Protein AF-A0A173T3U1-F1 (afdb_monomer)

Sequence (305 aa):
MVDIEKIDKINISYEMRKTEIKNDLNRNDSLSEENTGVLYENNFNKDTLCSIQEAKVKVAVNNQQLQNFLSGLGFYKGAINGDFSSDASKKAISNFQKVYGLNVDGKMTDKTRKKLQEVHNMYSRVSTGKELTALASNSNLGLDYIEKQNLAKIWTFLRVGMGFTKNQAAGICGNFYNESKFSSDNAQEQKGGKYKNDHDSGYTFSADDKVGYGIEQWTVPDVKKILKNTAKEMGVNVSDINAQLATVRKEIEKTRINDWKAVISKTTYNEVSDAFLDNVEKPKQKNYAQRRAYSKKIYDALKNF

InterPro domains:
  IPR002477 Peptidoglycan binding-like [PF01471] (64-116)
  IPR036365 PGBD-like superfamily [SSF47090] (64-119)
  IPR036366 PGBD superfamily [G3DSA:1.10.101.10] (57-124)
  IPR041219 Phage tail lysozyme [PF18013] (150-302)

Structure (mmCIF, N/CA/C/O backbone):
data_AF-A0A173T3U1-F1
#
_entry.id   AF-A0A173T3U1-F1
#
loop_
_atom_site.group_PDB
_atom_site.id
_atom_site.type_symbol
_atom_site.label_atom_id
_atom_site.label_alt_id
_atom_site.label_comp_id
_atom_site.label_asym_id
_atom_site.label_entity_id
_atom_site.label_seq_id
_atom_site.pdbx_PDB_ins_code
_atom_site.Cartn_x
_atom_site.Cartn_y
_atom_site.Cartn_z
_atom_site.occupancy
_atom_site.B_iso_or_equiv
_atom_site.auth_seq_id
_atom_site.auth_comp_id
_atom_site.auth_asym_id
_atom_site.auth_atom_id
_atom_site.pdbx_PDB_model_num
ATOM 1 N N . MET A 1 1 ? 9.279 26.393 -52.817 1.00 45.53 1 MET A N 1
ATOM 2 C CA . MET A 1 1 ? 10.231 27.482 -52.502 1.00 45.53 1 MET A CA 1
ATOM 3 C C . MET A 1 1 ? 9.941 27.960 -51.093 1.00 45.53 1 MET A C 1
ATOM 5 O O . MET A 1 1 ? 8.769 28.037 -50.747 1.00 45.53 1 MET A O 1
ATOM 9 N N . VAL A 1 2 ? 10.970 28.205 -50.280 1.00 40.22 2 VAL A N 1
ATOM 10 C CA . VAL A 1 2 ? 10.807 28.879 -48.981 1.00 40.22 2 VAL A CA 1
ATOM 11 C C . VAL A 1 2 ? 10.827 30.382 -49.239 1.00 40.22 2 VAL A C 1
ATOM 13 O O . VAL A 1 2 ? 11.591 30.847 -50.080 1.00 40.22 2 VAL A O 1
ATOM 16 N N . ASP A 1 3 ? 9.941 31.107 -48.568 1.00 45.78 3 ASP A N 1
ATOM 17 C CA . ASP A 1 3 ? 9.637 32.504 -48.862 1.00 45.78 3 ASP A CA 1
ATOM 18 C C . ASP A 1 3 ? 10.707 33.443 -48.274 1.00 45.78 3 ASP A C 1
ATOM 20 O O . ASP A 1 3 ? 10.815 33.590 -47.052 1.00 45.78 3 ASP A O 1
ATOM 24 N N . ILE A 1 4 ? 11.547 34.018 -49.142 1.00 43.88 4 ILE A N 1
ATOM 25 C CA . ILE A 1 4 ? 12.808 34.680 -48.760 1.00 43.88 4 ILE A CA 1
ATOM 26 C C . ILE A 1 4 ? 12.549 35.945 -47.925 1.00 43.88 4 ILE A C 1
ATOM 28 O O . ILE A 1 4 ? 13.222 36.156 -46.917 1.00 43.88 4 ILE A O 1
ATOM 32 N N . GLU A 1 5 ? 11.495 36.712 -48.231 1.00 43.97 5 GLU A N 1
ATOM 33 C CA . GLU A 1 5 ? 11.114 37.909 -47.458 1.00 43.97 5 GLU A CA 1
ATOM 34 C C . GLU A 1 5 ? 10.814 37.618 -45.978 1.00 43.97 5 GLU A C 1
ATOM 36 O O . GLU A 1 5 ? 10.885 38.504 -45.118 1.00 43.97 5 GLU A O 1
ATOM 41 N N . LYS A 1 6 ? 10.452 36.370 -45.657 1.00 43.22 6 LYS A N 1
ATOM 42 C CA . LYS A 1 6 ? 10.150 35.950 -44.288 1.00 43.22 6 LYS A CA 1
ATOM 43 C C . LYS A 1 6 ? 11.418 35.727 -43.461 1.00 43.22 6 LYS A C 1
ATOM 45 O O . LYS A 1 6 ? 11.354 35.832 -42.239 1.00 43.22 6 LYS A O 1
ATOM 50 N N . ILE A 1 7 ? 12.550 35.453 -44.112 1.00 40.47 7 ILE A N 1
ATOM 51 C CA . ILE A 1 7 ? 13.859 35.251 -43.477 1.00 40.47 7 ILE A CA 1
ATOM 52 C C . ILE A 1 7 ? 14.484 36.608 -43.121 1.00 40.47 7 ILE A C 1
ATOM 54 O O . ILE A 1 7 ? 14.918 36.802 -41.985 1.00 40.47 7 ILE A O 1
ATOM 58 N N . ASP A 1 8 ? 14.430 37.590 -44.024 1.00 38.56 8 ASP A N 1
ATOM 59 C CA . ASP A 1 8 ? 15.020 38.916 -43.780 1.00 38.56 8 ASP A CA 1
ATOM 60 C C . ASP A 1 8 ? 14.333 39.675 -42.632 1.00 38.56 8 ASP A C 1
ATOM 62 O O . ASP A 1 8 ? 14.999 40.286 -41.792 1.00 38.56 8 ASP A O 1
ATOM 66 N N . LYS A 1 9 ? 13.003 39.557 -42.501 1.00 38.72 9 LYS A N 1
ATOM 67 C CA . LYS A 1 9 ? 12.258 40.137 -41.364 1.00 38.72 9 LYS A CA 1
ATOM 68 C C . LYS A 1 9 ? 12.643 39.516 -40.012 1.00 38.72 9 LYS A C 1
ATOM 70 O O . LYS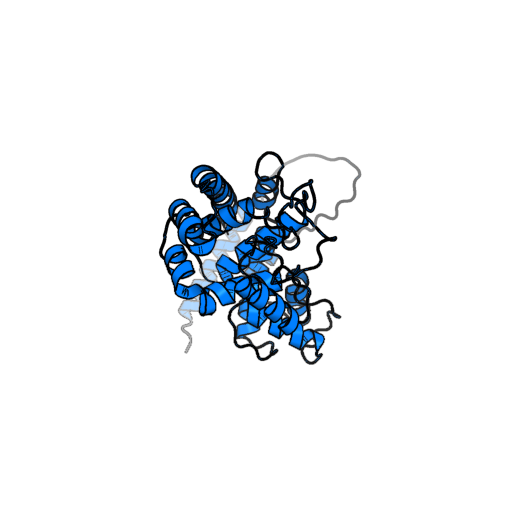 A 1 9 ? 12.573 40.200 -38.990 1.00 38.72 9 LYS A O 1
ATOM 75 N N . ILE A 1 10 ? 13.075 38.251 -39.989 1.00 41.28 10 ILE A N 1
ATOM 76 C CA . ILE A 1 10 ? 13.564 37.582 -38.772 1.00 41.28 10 ILE A CA 1
ATOM 77 C C . ILE A 1 10 ? 14.958 38.106 -38.400 1.00 41.28 10 ILE A C 1
ATOM 79 O O . ILE A 1 10 ? 15.178 38.455 -37.239 1.00 41.28 10 ILE A O 1
ATOM 83 N N . ASN A 1 11 ? 15.862 38.250 -39.376 1.00 39.66 11 ASN A N 1
ATOM 84 C CA . ASN A 1 11 ? 17.213 38.777 -39.149 1.00 39.66 11 ASN A CA 1
ATOM 85 C C . ASN A 1 11 ? 17.198 40.216 -38.597 1.00 39.66 11 ASN A C 1
ATOM 87 O O . ASN A 1 11 ? 17.906 40.512 -37.634 1.00 39.66 11 ASN A O 1
ATOM 91 N N . ILE A 1 12 ? 16.338 41.095 -39.123 1.00 38.16 12 ILE A N 1
ATOM 92 C CA . ILE A 1 12 ? 16.221 42.483 -38.634 1.00 38.16 12 ILE A CA 1
ATOM 93 C C . ILE A 1 12 ? 15.717 42.529 -37.175 1.00 38.16 12 ILE A C 1
ATOM 95 O O . ILE A 1 12 ? 16.234 43.299 -36.365 1.00 38.16 12 ILE A O 1
ATOM 99 N N . SER A 1 13 ? 14.758 41.672 -36.794 1.00 41.31 13 SER A N 1
ATOM 100 C CA . SER A 1 13 ? 14.276 41.592 -35.400 1.00 41.31 13 SER A CA 1
ATOM 101 C C . SER A 1 13 ? 15.336 41.064 -34.422 1.00 41.31 13 SER A C 1
ATOM 103 O O . SER A 1 13 ? 15.299 41.398 -33.235 1.00 41.31 13 SER A O 1
ATOM 105 N N . TYR A 1 14 ? 16.271 40.242 -34.902 1.00 37.03 14 TYR A N 1
ATOM 106 C CA . TYR A 1 14 ? 17.335 39.652 -34.093 1.00 37.03 14 TYR A CA 1
ATOM 107 C C . TYR A 1 14 ? 18.443 40.666 -33.756 1.00 37.03 14 TYR A C 1
ATOM 109 O O . TYR A 1 14 ? 18.837 40.776 -32.593 1.00 37.03 14 TYR A O 1
ATOM 117 N N . GLU A 1 15 ? 18.890 41.471 -34.726 1.00 42.19 15 GLU A N 1
ATOM 118 C CA . GLU A 1 15 ? 19.964 42.455 -34.502 1.00 42.19 15 GLU A CA 1
ATOM 119 C C . GLU A 1 15 ? 19.526 43.666 -33.654 1.00 42.19 15 GLU A C 1
ATOM 121 O O . GLU A 1 15 ? 20.309 44.152 -32.832 1.00 42.19 15 GLU A O 1
ATOM 126 N N . MET A 1 16 ? 18.261 44.106 -33.739 1.00 35.69 16 MET A N 1
ATOM 127 C CA . MET A 1 16 ? 17.753 45.132 -32.809 1.00 35.69 16 MET A CA 1
ATOM 128 C C . MET A 1 16 ? 17.812 44.644 -31.350 1.00 35.69 16 MET A C 1
ATOM 130 O O . MET A 1 16 ? 18.299 45.358 -30.474 1.00 35.69 16 MET A O 1
ATOM 134 N N . ARG A 1 17 ? 17.430 43.383 -31.102 1.00 41.94 17 ARG A N 1
ATOM 135 C CA . ARG A 1 17 ? 17.377 42.794 -29.752 1.00 41.94 17 ARG A CA 1
ATOM 136 C C . ARG A 1 17 ? 18.760 42.614 -29.110 1.00 41.94 17 ARG A C 1
ATOM 138 O O . ARG A 1 17 ? 18.894 42.723 -27.896 1.00 41.94 17 ARG A O 1
ATOM 145 N N . LYS A 1 18 ? 19.811 42.390 -29.911 1.00 41.53 18 LYS A N 1
ATOM 146 C CA . LYS A 1 18 ? 21.214 42.398 -29.441 1.00 41.53 18 LYS A CA 1
ATOM 147 C C . LYS A 1 18 ? 21.681 43.776 -28.967 1.00 41.53 18 LYS A C 1
ATOM 149 O O . LYS A 1 18 ? 22.553 43.860 -28.104 1.00 41.53 18 LYS A O 1
ATOM 154 N N . THR A 1 19 ? 21.142 44.842 -29.554 1.00 37.97 19 THR A N 1
ATOM 155 C CA . THR A 1 19 ? 21.578 46.217 -29.273 1.00 37.97 19 THR A CA 1
ATOM 156 C C . THR A 1 19 ? 21.008 46.714 -27.943 1.00 37.97 19 THR A C 1
ATOM 158 O O . THR A 1 19 ? 21.719 47.368 -27.187 1.00 37.97 19 THR A O 1
ATOM 161 N N . GLU A 1 20 ? 19.778 46.317 -27.601 1.00 40.66 20 GLU A N 1
ATOM 162 C CA . GLU A 1 20 ? 19.170 46.576 -26.287 1.00 40.66 20 GLU A CA 1
ATOM 163 C C . GLU A 1 20 ? 19.959 45.893 -25.152 1.00 40.66 20 GLU A C 1
ATOM 165 O O . GLU A 1 20 ? 20.357 46.554 -24.194 1.00 40.66 20 GLU A O 1
ATOM 170 N N . ILE A 1 21 ? 20.302 44.606 -25.306 1.00 40.16 21 ILE A N 1
ATOM 171 C CA . ILE A 1 21 ? 21.026 43.813 -24.288 1.00 40.16 21 ILE A CA 1
ATOM 172 C C . ILE A 1 21 ? 22.410 44.400 -23.947 1.00 40.16 21 ILE A C 1
ATOM 174 O O . ILE A 1 21 ? 22.865 44.296 -22.808 1.00 40.16 21 ILE A O 1
ATOM 178 N N . LYS A 1 22 ? 23.089 45.047 -24.905 1.00 40.31 22 LYS A N 1
ATOM 179 C CA . LYS A 1 22 ? 24.398 45.683 -24.663 1.00 40.31 22 LYS A CA 1
ATOM 180 C C . LYS A 1 22 ? 24.333 46.900 -23.737 1.00 40.31 22 LYS A C 1
ATOM 182 O O . LYS A 1 22 ? 25.338 47.206 -23.102 1.00 40.31 22 LYS A O 1
ATOM 187 N N . ASN A 1 23 ? 23.191 47.582 -23.654 1.00 37.03 23 ASN A N 1
ATOM 188 C CA . ASN A 1 23 ? 23.059 48.804 -22.859 1.00 37.03 23 ASN A CA 1
ATOM 189 C C . ASN A 1 23 ? 22.803 48.515 -21.369 1.00 37.03 23 ASN A C 1
ATOM 191 O O . ASN A 1 23 ? 23.243 49.290 -20.521 1.00 37.03 23 ASN A O 1
ATOM 195 N N . ASP A 1 24 ? 22.169 47.385 -21.041 1.00 39.44 24 ASP A N 1
ATOM 196 C CA . ASP A 1 24 ? 21.868 46.999 -19.653 1.00 39.44 24 ASP A CA 1
ATOM 197 C C . ASP A 1 24 ? 23.095 46.487 -18.875 1.00 39.44 24 ASP A C 1
ATOM 199 O O . ASP A 1 24 ? 23.125 46.556 -17.648 1.00 39.44 24 ASP A O 1
ATOM 203 N N . LEU A 1 25 ? 24.137 46.007 -19.566 1.00 38.00 25 LEU A N 1
ATOM 204 C CA . LEU A 1 25 ? 25.344 45.443 -18.940 1.00 38.00 25 LEU A CA 1
ATOM 205 C C . LEU A 1 25 ? 26.321 46.494 -18.376 1.00 38.00 25 LEU A C 1
ATOM 207 O O . LEU A 1 25 ? 27.219 46.136 -17.620 1.00 38.00 25 LEU A O 1
ATOM 211 N N . ASN A 1 26 ? 26.143 47.781 -18.694 1.00 35.53 26 ASN A N 1
ATOM 212 C CA . ASN A 1 26 ? 27.033 48.873 -18.268 1.00 35.53 26 ASN A CA 1
ATOM 213 C C . ASN A 1 26 ? 26.611 49.559 -16.948 1.00 35.53 26 ASN A C 1
ATOM 215 O O . ASN A 1 26 ? 27.043 50.676 -16.663 1.00 35.53 26 ASN A O 1
ATOM 219 N N . ARG A 1 27 ? 25.762 48.920 -16.131 1.00 36.19 27 ARG A N 1
ATOM 220 C CA . ARG A 1 27 ? 25.378 49.410 -14.796 1.00 36.19 27 ARG A CA 1
ATOM 221 C C . ARG A 1 27 ? 25.587 48.345 -13.721 1.00 36.19 27 ARG A C 1
ATOM 223 O O . ARG A 1 27 ? 24.671 47.579 -13.442 1.00 36.19 27 ARG A O 1
ATOM 230 N N . ASN A 1 28 ? 26.755 48.354 -13.081 1.00 33.19 28 ASN A N 1
ATOM 231 C CA . ASN A 1 28 ? 26.877 48.169 -11.631 1.00 33.19 28 ASN A CA 1
ATOM 232 C C . ASN A 1 28 ? 28.291 48.511 -11.156 1.00 33.19 28 ASN A C 1
ATOM 234 O O . ASN A 1 28 ? 29.274 48.130 -11.786 1.00 33.19 28 ASN A O 1
ATOM 238 N N . ASP A 1 29 ? 28.360 49.226 -10.037 1.00 35.62 29 ASP A N 1
ATOM 239 C CA . ASP A 1 29 ? 29.572 49.838 -9.501 1.00 35.62 29 ASP A CA 1
ATOM 240 C C . ASP A 1 29 ? 29.941 49.223 -8.136 1.00 35.62 29 ASP A C 1
ATOM 242 O O . ASP A 1 29 ? 29.071 49.029 -7.286 1.00 35.62 29 ASP A O 1
ATOM 246 N N . SER A 1 30 ? 31.246 49.057 -7.899 1.00 28.95 30 SER A N 1
ATOM 247 C CA . SER A 1 30 ? 31.932 49.213 -6.594 1.00 28.95 30 SER A CA 1
ATOM 248 C C . SER A 1 30 ? 31.837 48.164 -5.439 1.00 28.95 30 SER A C 1
ATOM 250 O O . SER A 1 30 ? 30.785 47.961 -4.843 1.00 28.95 30 SER A O 1
ATOM 252 N N . LEU A 1 31 ? 33.039 47.694 -5.021 1.00 28.34 31 LEU A N 1
ATOM 253 C CA . LEU A 1 31 ? 33.528 47.362 -3.645 1.00 28.34 31 LEU A CA 1
ATOM 254 C C . LEU A 1 31 ? 33.029 46.069 -2.928 1.00 28.34 31 LEU A C 1
ATOM 256 O O . LEU A 1 31 ? 31.853 45.743 -2.992 1.00 28.34 31 LEU A O 1
ATOM 260 N N . SER A 1 32 ? 33.834 45.311 -2.153 1.00 27.77 32 SER A N 1
ATOM 261 C CA . SER A 1 32 ? 35.305 45.260 -1.912 1.00 27.77 32 SER A CA 1
ATOM 262 C C . SER A 1 32 ? 35.726 43.928 -1.226 1.00 27.77 32 SER A C 1
ATOM 264 O O . SER A 1 32 ? 34.900 43.296 -0.572 1.00 27.77 32 SER A O 1
ATOM 266 N N . GLU A 1 33 ? 37.001 43.527 -1.345 1.00 30.98 33 GLU A N 1
ATOM 267 C CA . GLU A 1 33 ? 37.642 42.320 -0.747 1.00 30.98 33 GLU A CA 1
ATOM 268 C C . GLU A 1 33 ? 37.818 42.453 0.795 1.00 30.98 33 GLU A C 1
ATOM 270 O O . GLU A 1 33 ? 37.673 43.554 1.322 1.00 30.98 33 GLU A O 1
ATOM 275 N N . GLU A 1 34 ? 38.084 41.441 1.637 1.00 28.52 34 GLU A N 1
ATOM 276 C CA . GLU A 1 34 ? 38.689 40.093 1.507 1.00 28.52 34 GLU A CA 1
ATOM 277 C C . GLU A 1 34 ? 37.880 39.024 2.338 1.00 28.52 34 GLU A C 1
ATOM 279 O O . GLU A 1 34 ? 36.749 39.311 2.719 1.00 28.52 34 GLU A O 1
ATOM 284 N N . ASN A 1 35 ? 38.303 37.794 2.723 1.00 27.03 35 ASN A N 1
ATOM 285 C CA . ASN A 1 35 ? 39.508 36.962 2.484 1.00 27.03 35 ASN A CA 1
ATOM 286 C C . ASN A 1 35 ? 39.211 35.430 2.612 1.00 27.03 35 ASN A C 1
ATOM 288 O O . ASN A 1 35 ? 38.163 35.017 3.098 1.00 27.03 35 ASN A O 1
ATOM 292 N N . THR A 1 36 ? 40.181 34.599 2.208 1.00 28.19 36 THR A N 1
ATOM 293 C CA . THR A 1 36 ? 40.390 33.140 2.407 1.00 28.19 36 THR A CA 1
ATOM 294 C C . THR A 1 36 ? 39.215 32.192 2.735 1.00 28.19 36 THR A C 1
ATOM 296 O O . THR A 1 36 ? 38.948 31.870 3.893 1.00 28.19 36 THR A O 1
ATOM 299 N N . GLY A 1 37 ? 38.689 31.533 1.696 1.00 24.70 37 GLY A N 1
ATOM 300 C CA . GLY A 1 37 ? 37.985 30.245 1.796 1.00 24.70 37 GLY A CA 1
ATOM 301 C C . GLY A 1 37 ? 37.594 29.718 0.412 1.00 24.70 37 GLY A C 1
ATOM 302 O O . GLY A 1 37 ? 36.692 30.265 -0.209 1.00 24.70 37 GLY A O 1
ATOM 303 N N . VAL A 1 38 ? 38.284 28.692 -0.106 1.00 28.05 38 VAL A N 1
ATOM 304 C CA . VAL A 1 38 ? 38.130 28.251 -1.510 1.00 28.05 38 VAL A CA 1
ATOM 305 C C . VAL A 1 38 ? 36.725 27.701 -1.785 1.00 28.05 38 VAL A C 1
ATOM 307 O O . VAL A 1 38 ? 36.405 26.571 -1.417 1.00 28.05 38 VAL A O 1
ATOM 310 N N . LEU A 1 39 ? 35.923 28.477 -2.516 1.00 23.73 39 LEU A N 1
ATOM 311 C CA . LEU A 1 39 ? 34.689 28.042 -3.163 1.00 23.73 39 LEU A CA 1
ATOM 312 C C . LEU A 1 39 ? 34.860 28.150 -4.681 1.00 23.73 39 LEU A C 1
ATOM 314 O O . LEU A 1 39 ? 35.029 29.239 -5.224 1.00 23.73 39 LEU A O 1
ATOM 318 N N . TYR A 1 40 ? 34.789 27.015 -5.376 1.00 23.50 40 TYR A N 1
ATOM 319 C CA . TYR A 1 40 ? 34.659 26.994 -6.833 1.00 23.50 40 TYR A CA 1
ATOM 320 C C . TYR A 1 40 ? 33.211 27.330 -7.215 1.00 23.50 40 TYR A C 1
ATOM 322 O O . TYR A 1 40 ? 32.398 26.437 -7.467 1.00 23.50 40 TYR A O 1
ATOM 330 N N . GLU A 1 41 ? 32.874 28.620 -7.244 1.00 26.69 41 GLU A N 1
ATOM 331 C CA . GLU A 1 41 ? 31.610 29.072 -7.825 1.00 26.69 41 GLU A CA 1
ATOM 332 C C . GLU A 1 41 ? 31.640 28.885 -9.347 1.00 26.69 41 GLU A C 1
ATOM 334 O O . GLU A 1 41 ? 32.343 29.572 -10.090 1.00 26.69 41 GLU A O 1
ATOM 339 N N . ASN A 1 42 ? 30.870 27.906 -9.823 1.00 30.84 42 ASN A N 1
ATOM 340 C CA . ASN A 1 42 ? 30.731 27.634 -11.247 1.00 30.84 42 ASN A CA 1
ATOM 341 C C . ASN A 1 42 ? 29.882 28.725 -11.915 1.00 30.84 42 ASN A C 1
ATOM 343 O O . ASN A 1 42 ? 28.653 28.627 -11.948 1.00 30.84 42 ASN A O 1
ATOM 347 N N . ASN A 1 43 ? 30.547 29.722 -12.502 1.00 32.12 43 ASN A N 1
ATOM 348 C CA . ASN A 1 43 ? 29.946 30.728 -13.381 1.00 32.12 43 ASN A CA 1
ATOM 349 C C . ASN A 1 43 ? 29.408 30.097 -14.684 1.00 32.12 43 ASN A C 1
ATOM 351 O O . ASN A 1 43 ? 29.995 30.225 -15.759 1.00 32.12 43 ASN A O 1
ATOM 355 N N . PHE A 1 44 ? 28.265 29.411 -14.602 1.00 32.41 44 PHE A N 1
ATOM 356 C CA . PHE A 1 44 ? 27.529 28.949 -15.775 1.00 32.41 44 PHE A CA 1
ATOM 357 C C . PHE A 1 44 ? 26.788 30.117 -16.430 1.00 32.41 44 PHE A C 1
ATOM 359 O O . PHE A 1 44 ? 25.780 30.605 -15.920 1.00 32.41 44 PHE A O 1
ATOM 366 N N . ASN A 1 45 ? 27.293 30.542 -17.590 1.00 36.50 45 ASN A N 1
ATOM 367 C CA . ASN A 1 45 ? 26.697 31.599 -18.399 1.00 36.50 45 ASN A CA 1
ATOM 368 C C . ASN A 1 45 ? 25.215 31.289 -18.724 1.00 36.50 45 ASN A C 1
ATOM 370 O O . ASN A 1 45 ? 24.851 30.184 -19.140 1.00 36.50 45 ASN A O 1
ATOM 374 N N . LYS A 1 46 ? 24.358 32.301 -18.562 1.00 39.72 46 LYS A N 1
ATOM 375 C CA . LYS A 1 46 ? 22.912 32.264 -18.814 1.00 39.72 46 LYS A CA 1
ATOM 376 C C . LYS A 1 46 ? 22.564 31.877 -20.260 1.00 39.72 46 LYS A C 1
ATOM 378 O O . LYS A 1 46 ? 21.546 31.223 -20.481 1.00 39.72 46 LYS A O 1
ATOM 383 N N . ASP A 1 47 ? 23.432 32.183 -21.222 1.00 40.81 47 ASP A N 1
ATOM 384 C CA . ASP A 1 47 ? 23.256 31.780 -22.626 1.00 40.81 47 ASP A CA 1
ATOM 385 C C . ASP A 1 47 ? 23.467 30.267 -22.833 1.00 40.81 47 ASP A C 1
ATOM 387 O O . ASP A 1 47 ? 22.768 29.621 -23.623 1.00 40.81 47 ASP A O 1
ATOM 391 N N . THR A 1 48 ? 24.365 29.655 -22.053 1.00 37.44 48 THR A N 1
ATOM 392 C CA . THR A 1 48 ? 24.541 28.195 -22.016 1.00 37.44 48 THR A CA 1
ATOM 393 C C . THR A 1 48 ? 23.296 27.518 -21.438 1.00 37.44 48 THR A C 1
ATOM 395 O O . THR A 1 48 ? 22.833 26.511 -21.967 1.00 37.44 48 THR A O 1
ATOM 398 N N . LEU A 1 49 ? 22.680 28.106 -20.406 1.00 39.78 49 LEU A N 1
ATOM 399 C CA . LEU A 1 49 ? 21.406 27.619 -19.859 1.00 39.78 49 LEU A CA 1
ATOM 400 C C . LEU A 1 49 ? 20.248 27.727 -20.867 1.00 39.78 49 LEU A C 1
ATOM 402 O O . LEU A 1 49 ? 19.398 26.840 -20.904 1.00 39.78 49 LEU A O 1
ATOM 406 N N . CYS A 1 50 ? 20.225 28.764 -21.709 1.00 35.84 50 CYS A N 1
ATOM 407 C CA . CYS A 1 50 ? 19.194 28.933 -22.737 1.00 35.84 50 CYS A CA 1
ATOM 408 C C . CYS A 1 50 ? 19.268 27.831 -23.812 1.00 35.84 50 CYS A C 1
ATOM 410 O O . CYS A 1 50 ? 18.272 27.165 -24.097 1.00 35.84 50 CYS A O 1
ATOM 412 N N . SER A 1 51 ? 20.469 27.547 -24.324 1.00 36.69 51 SER A N 1
ATOM 413 C CA . SER A 1 51 ? 20.683 26.458 -25.292 1.00 36.69 51 SER A CA 1
ATOM 414 C C . SER A 1 51 ? 20.430 25.061 -24.700 1.00 36.69 51 SER A C 1
ATOM 416 O O . SER A 1 51 ? 19.903 24.195 -25.397 1.00 36.69 51 SER A O 1
ATOM 418 N N . ILE A 1 52 ? 20.688 24.844 -23.404 1.00 43.31 52 ILE A N 1
ATOM 419 C CA . ILE A 1 52 ? 20.303 23.611 -22.685 1.00 43.31 52 ILE A CA 1
ATOM 420 C C . ILE A 1 52 ? 18.772 23.470 -22.557 1.00 43.31 52 ILE A C 1
ATOM 422 O O . ILE A 1 52 ? 18.246 22.355 -22.583 1.00 43.31 52 ILE A O 1
ATOM 426 N N . GLN A 1 53 ? 18.035 24.580 -22.449 1.00 41.50 53 GLN A N 1
ATOM 427 C CA . GLN A 1 53 ? 16.576 24.572 -22.303 1.00 41.50 53 GLN A CA 1
ATOM 428 C C . GLN A 1 53 ? 15.855 24.127 -23.589 1.00 41.50 53 GLN A C 1
ATOM 430 O O . GLN A 1 53 ? 14.824 23.449 -23.510 1.00 41.50 53 GLN A O 1
ATOM 435 N N . GLU A 1 54 ? 16.404 24.479 -24.756 1.00 39.25 54 GLU A N 1
ATOM 436 C CA . GLU A 1 54 ? 15.921 24.040 -26.074 1.00 39.25 54 GLU A CA 1
ATOM 437 C C . GLU A 1 54 ? 16.489 22.665 -26.460 1.00 39.25 54 GLU A C 1
ATOM 439 O O . GLU A 1 54 ? 15.761 21.821 -26.987 1.00 39.25 54 GLU A O 1
ATOM 444 N N . ALA A 1 55 ? 17.728 22.358 -26.060 1.00 40.94 55 ALA A N 1
ATOM 445 C CA . ALA A 1 55 ? 18.308 21.017 -26.111 1.00 40.94 55 ALA A CA 1
ATOM 446 C C . ALA A 1 55 ? 17.781 20.093 -24.991 1.00 40.94 55 ALA A C 1
ATOM 448 O O . ALA A 1 55 ? 18.542 19.352 -24.362 1.00 40.94 55 ALA A O 1
ATOM 449 N N . LYS A 1 56 ? 16.452 20.047 -24.798 1.00 41.91 56 LYS A N 1
ATOM 450 C CA . LYS A 1 56 ? 15.762 18.989 -24.037 1.00 41.91 56 LYS A CA 1
ATOM 451 C C . LYS A 1 56 ? 15.821 17.652 -24.778 1.00 41.91 56 LYS A C 1
ATOM 453 O O . LYS A 1 56 ? 14.804 17.048 -25.133 1.00 41.91 56 LYS A O 1
ATOM 458 N N . VAL A 1 57 ? 17.034 17.122 -24.902 1.00 38.12 57 VAL A N 1
ATOM 459 C CA . VAL A 1 57 ? 17.252 15.683 -24.924 1.00 38.12 57 VAL A CA 1
ATOM 460 C C . VAL A 1 57 ? 16.560 15.142 -23.677 1.00 38.12 57 VAL A C 1
ATOM 462 O O . VAL A 1 57 ? 17.007 15.356 -22.550 1.00 38.12 57 VAL A O 1
ATOM 465 N N . LYS A 1 58 ? 15.442 14.433 -23.867 1.00 46.12 58 LYS A N 1
ATOM 466 C CA . LYS A 1 58 ? 14.985 13.463 -22.872 1.00 46.12 58 LYS A CA 1
ATOM 467 C C . LYS A 1 58 ? 16.152 12.502 -22.678 1.00 46.12 58 LYS A C 1
ATOM 469 O O . LYS A 1 58 ? 16.323 11.604 -23.499 1.00 46.12 58 LYS A O 1
ATOM 474 N N . VAL A 1 59 ? 16.946 12.689 -21.624 1.00 51.47 59 VAL A N 1
ATOM 475 C CA . VAL A 1 59 ? 17.916 11.681 -21.193 1.00 51.47 59 VAL A CA 1
ATOM 476 C C . VAL A 1 59 ? 17.086 10.451 -20.854 1.00 51.47 59 VAL A C 1
ATOM 478 O O . VAL A 1 59 ? 16.380 10.415 -19.845 1.00 51.47 59 VAL A O 1
ATOM 481 N N . ALA A 1 60 ? 17.047 9.505 -21.790 1.00 71.19 60 ALA A N 1
ATOM 482 C CA . ALA A 1 60 ? 16.166 8.360 -21.702 1.00 71.19 60 ALA A CA 1
ATOM 483 C C . ALA A 1 60 ? 16.601 7.528 -20.498 1.00 71.19 60 ALA A C 1
ATOM 485 O O . ALA A 1 60 ? 17.747 7.086 -20.446 1.00 71.19 60 ALA A O 1
ATOM 486 N N . VAL A 1 61 ? 15.691 7.334 -19.537 1.00 86.44 61 VAL A N 1
ATOM 487 C CA . VAL A 1 61 ? 16.003 6.623 -18.294 1.00 86.44 61 VAL A CA 1
ATOM 488 C C . VAL A 1 61 ? 16.533 5.230 -18.637 1.00 86.44 61 VAL A C 1
ATOM 490 O O . VAL A 1 61 ? 15.804 4.388 -19.185 1.00 86.44 61 VAL A O 1
ATOM 493 N N . ASN A 1 62 ? 17.818 5.020 -18.355 1.00 94.25 62 ASN A N 1
ATOM 494 C CA . ASN A 1 62 ? 18.536 3.808 -18.719 1.00 94.25 62 ASN A CA 1
ATOM 495 C C . ASN A 1 62 ? 18.191 2.655 -17.760 1.00 94.25 62 ASN A C 1
ATOM 497 O O . ASN A 1 62 ? 17.503 2.829 -16.748 1.00 94.25 62 ASN A O 1
ATOM 501 N N . ASN A 1 63 ? 18.631 1.444 -18.092 1.00 96.75 63 ASN A N 1
ATOM 502 C CA . ASN A 1 63 ? 18.241 0.261 -17.328 1.00 96.75 63 ASN A CA 1
ATOM 503 C C . ASN A 1 63 ? 18.811 0.274 -15.899 1.00 96.75 63 ASN A C 1
ATOM 505 O O . ASN A 1 63 ? 18.123 -0.151 -14.973 1.00 96.75 63 ASN A O 1
ATOM 509 N N . GLN A 1 64 ? 20.016 0.816 -15.703 1.00 97.75 64 GLN A N 1
ATOM 510 C CA . GLN A 1 64 ? 20.649 0.989 -14.393 1.00 97.75 64 GLN A CA 1
ATOM 511 C C . GLN A 1 64 ? 19.828 1.942 -13.506 1.00 97.75 64 GLN A C 1
ATOM 513 O O . GLN A 1 64 ? 19.539 1.632 -12.352 1.00 97.75 64 GLN A O 1
ATOM 518 N N . GLN A 1 65 ? 19.366 3.071 -14.051 1.00 97.81 65 GLN A N 1
ATOM 519 C CA . GLN A 1 65 ? 18.475 4.004 -13.353 1.00 97.81 65 GLN A CA 1
ATOM 520 C C . GLN A 1 65 ? 17.140 3.342 -12.983 1.00 97.81 65 GLN A C 1
ATOM 522 O O . GLN A 1 65 ? 16.666 3.500 -11.863 1.00 97.81 65 GLN A O 1
ATOM 527 N N . LEU A 1 66 ? 16.559 2.532 -13.871 1.00 98.31 66 LEU A N 1
ATOM 528 C CA . LEU A 1 66 ? 15.331 1.785 -13.578 1.00 98.31 66 LEU A CA 1
ATOM 529 C C . LEU A 1 66 ? 15.539 0.701 -12.499 1.00 98.31 66 LEU A C 1
ATOM 531 O O . LEU A 1 66 ? 14.670 0.527 -11.645 1.00 98.31 66 LEU A O 1
ATOM 535 N N . GLN A 1 67 ? 16.686 0.013 -12.467 1.00 98.62 67 GLN A N 1
ATOM 536 C CA . GLN A 1 67 ? 17.044 -0.874 -11.348 1.00 98.62 67 GLN A CA 1
ATOM 537 C C . GLN A 1 67 ? 17.224 -0.094 -10.036 1.00 98.62 67 GLN A C 1
ATOM 539 O O . GLN A 1 67 ? 16.734 -0.540 -8.999 1.00 98.62 67 GLN A O 1
ATOM 544 N N . ASN A 1 68 ? 17.842 1.094 -10.069 1.00 98.62 68 ASN A N 1
ATOM 545 C CA . ASN A 1 68 ? 17.921 1.989 -8.909 1.00 98.62 68 ASN A CA 1
ATOM 546 C C . ASN A 1 68 ? 16.529 2.418 -8.422 1.00 98.62 68 ASN A C 1
ATOM 548 O O . ASN A 1 68 ? 16.290 2.466 -7.217 1.00 98.62 68 ASN A O 1
ATOM 552 N N . PHE A 1 69 ? 15.581 2.670 -9.329 1.00 98.69 69 PHE A N 1
ATOM 553 C CA . PHE A 1 69 ? 14.202 3.004 -8.962 1.00 98.69 69 PHE A CA 1
ATOM 554 C C . PHE A 1 69 ? 13.490 1.817 -8.297 1.00 98.69 69 PHE A C 1
ATOM 556 O O . PHE A 1 69 ? 12.836 2.004 -7.271 1.00 98.69 69 PHE A O 1
ATOM 563 N N . LEU A 1 70 ? 13.659 0.594 -8.818 1.00 98.88 70 LEU A N 1
ATOM 564 C CA . LEU A 1 70 ? 13.167 -0.627 -8.162 1.00 98.88 70 LEU A CA 1
ATOM 565 C C . LEU A 1 70 ? 13.810 -0.829 -6.780 1.00 98.88 70 LEU A C 1
ATOM 567 O O . LEU A 1 70 ? 13.112 -1.203 -5.840 1.00 98.88 70 LEU A O 1
ATOM 571 N N . SER A 1 71 ? 15.111 -0.558 -6.644 1.00 98.50 71 SER A N 1
ATOM 572 C CA . SER A 1 71 ? 15.854 -0.657 -5.381 1.00 98.50 71 SER A CA 1
ATOM 573 C C . SER A 1 71 ? 15.350 0.344 -4.336 1.00 98.50 71 SER A C 1
ATOM 575 O O . SER A 1 71 ? 14.925 -0.058 -3.255 1.00 98.50 71 SER A O 1
ATOM 577 N N . GLY A 1 72 ? 15.253 1.633 -4.684 1.00 97.75 72 GLY A N 1
ATOM 578 C CA . GLY A 1 72 ? 14.764 2.684 -3.780 1.00 97.75 72 GLY A CA 1
ATOM 579 C C . GLY A 1 72 ? 13.302 2.515 -3.339 1.00 97.75 72 GLY A C 1
ATOM 580 O O . GLY A 1 72 ? 12.922 2.980 -2.265 1.00 97.75 72 GLY A O 1
ATOM 581 N N . LEU A 1 73 ? 12.485 1.812 -4.131 1.00 98.62 73 LEU A N 1
ATOM 582 C CA . LEU A 1 73 ? 11.116 1.416 -3.773 1.00 98.62 73 LEU A CA 1
ATOM 583 C C . LEU A 1 73 ? 11.051 0.105 -2.955 1.00 98.62 73 LEU A C 1
ATOM 585 O O . LEU A 1 73 ? 9.995 -0.238 -2.421 1.00 98.62 73 LEU A O 1
ATOM 589 N N . GLY A 1 74 ? 12.166 -0.618 -2.814 1.00 98.31 74 GLY A N 1
ATOM 590 C CA . GLY A 1 74 ? 12.281 -1.864 -2.048 1.00 98.31 74 GLY A CA 1
ATOM 591 C C . GLY A 1 74 ? 11.976 -3.151 -2.824 1.00 98.31 74 GLY A C 1
ATOM 592 O O . GLY A 1 74 ? 11.821 -4.198 -2.205 1.00 98.31 74 GLY A O 1
ATOM 593 N N . PHE A 1 75 ? 11.887 -3.108 -4.157 1.00 98.75 75 PHE A N 1
ATOM 594 C CA . PHE A 1 75 ? 11.616 -4.288 -4.994 1.00 98.75 75 PHE A CA 1
ATOM 595 C C . PHE A 1 75 ? 12.867 -5.073 -5.395 1.00 98.75 75 PHE A C 1
ATOM 597 O O . PHE A 1 75 ? 12.758 -6.260 -5.697 1.00 98.75 75 PHE A O 1
ATOM 604 N N . TYR A 1 76 ? 14.037 -4.429 -5.437 1.00 98.56 76 TYR A N 1
ATOM 605 C CA . TYR A 1 76 ? 15.281 -5.018 -5.938 1.00 98.56 76 TYR A CA 1
ATOM 606 C C . TYR A 1 76 ? 16.426 -4.858 -4.935 1.00 98.56 76 TYR A C 1
ATOM 608 O O . TYR A 1 76 ? 16.550 -3.821 -4.295 1.00 98.56 76 TYR A O 1
ATOM 616 N N . LYS A 1 77 ? 17.259 -5.896 -4.806 1.00 96.69 77 LYS A N 1
ATOM 617 C CA . LYS A 1 77 ? 18.441 -5.934 -3.920 1.00 96.69 77 LYS A CA 1
ATOM 618 C C . LYS A 1 77 ? 19.694 -6.480 -4.630 1.00 96.69 77 LYS A C 1
ATOM 620 O O . LYS A 1 77 ? 20.670 -6.820 -3.974 1.00 96.69 77 LYS A O 1
ATOM 625 N N . GLY A 1 78 ? 19.633 -6.640 -5.956 1.00 95.88 78 GLY A N 1
ATOM 626 C CA . GLY A 1 78 ? 20.726 -7.169 -6.777 1.00 95.88 78 GLY A CA 1
ATOM 627 C C . GLY A 1 78 ? 21.633 -6.076 -7.352 1.00 95.88 78 GLY A C 1
ATOM 628 O O . GLY A 1 78 ? 21.482 -4.894 -7.045 1.00 95.88 78 GLY A O 1
ATOM 629 N N . ALA A 1 79 ? 22.570 -6.481 -8.210 1.00 96.56 79 ALA A N 1
ATOM 630 C CA . ALA A 1 79 ? 23.528 -5.577 -8.840 1.00 96.56 79 ALA A CA 1
ATOM 631 C C . ALA A 1 79 ? 22.866 -4.604 -9.833 1.00 96.56 79 ALA A C 1
ATOM 633 O O . ALA A 1 79 ? 22.066 -4.996 -10.679 1.00 96.56 79 ALA A O 1
ATOM 634 N N . ILE A 1 80 ? 23.262 -3.332 -9.776 1.00 98.06 80 ILE A N 1
ATOM 635 C CA . ILE A 1 80 ? 22.779 -2.276 -10.675 1.00 98.06 80 ILE A CA 1
ATOM 636 C C . ILE A 1 80 ? 23.632 -2.263 -11.955 1.00 98.06 80 ILE A C 1
ATOM 638 O O . ILE A 1 80 ? 24.525 -1.438 -12.127 1.00 98.06 80 ILE A O 1
ATOM 642 N N . ASN A 1 81 ? 23.394 -3.230 -12.839 1.00 97.12 81 ASN A N 1
ATOM 643 C CA . ASN A 1 81 ? 24.178 -3.476 -14.058 1.00 97.12 81 ASN A CA 1
ATOM 644 C C . ASN A 1 81 ? 23.426 -3.167 -15.370 1.00 97.12 81 ASN A C 1
ATOM 646 O O . ASN A 1 81 ? 24.039 -3.124 -16.433 1.00 97.12 81 ASN A O 1
ATOM 650 N N . GLY A 1 82 ? 22.119 -2.911 -15.308 1.00 97.00 82 GLY A N 1
ATOM 651 C CA . GLY A 1 82 ? 21.231 -2.683 -16.449 1.00 97.00 82 GLY A CA 1
ATOM 652 C C . GLY A 1 82 ? 20.625 -3.953 -17.058 1.00 97.00 82 GLY A C 1
ATOM 653 O O . GLY A 1 82 ? 19.906 -3.859 -18.057 1.00 97.00 82 GLY A O 1
ATOM 654 N N . ASP A 1 83 ? 20.883 -5.123 -16.470 1.00 96.94 83 ASP A N 1
ATOM 655 C CA . ASP A 1 83 ? 20.357 -6.403 -16.938 1.00 96.94 83 ASP A CA 1
ATOM 656 C C . ASP A 1 83 ? 18.988 -6.734 -16.319 1.00 96.94 83 ASP A C 1
ATOM 658 O O . ASP A 1 83 ? 18.836 -6.905 -15.105 1.00 96.94 83 ASP A O 1
ATOM 662 N N . PHE A 1 84 ? 17.985 -6.905 -17.181 1.00 97.81 84 PHE A N 1
ATOM 663 C CA . PHE A 1 84 ? 16.655 -7.382 -16.800 1.00 97.81 84 PHE A CA 1
ATOM 664 C C . PHE A 1 84 ? 16.423 -8.877 -17.070 1.00 97.81 84 PHE A C 1
ATOM 666 O O . PHE A 1 84 ? 15.326 -9.369 -16.811 1.00 97.81 84 PHE A O 1
ATOM 673 N N . SER A 1 85 ? 17.422 -9.606 -17.575 1.00 96.62 85 SER A N 1
ATOM 674 C CA . SER A 1 85 ? 17.318 -11.041 -17.852 1.00 96.62 85 SER A CA 1
ATOM 675 C C . SER A 1 85 ? 17.539 -11.918 -16.615 1.00 96.62 85 SER A C 1
ATOM 677 O O . SER A 1 85 ? 16.967 -13.008 -16.561 1.00 96.62 85 SER A O 1
ATOM 679 N N . SER A 1 86 ? 18.281 -11.458 -15.601 1.00 97.25 86 SER A N 1
ATOM 680 C CA . SER A 1 86 ? 18.431 -12.192 -14.336 1.00 97.25 86 SER A CA 1
ATOM 681 C C . SER A 1 86 ? 17.099 -12.435 -13.611 1.00 97.25 86 SER A C 1
ATOM 683 O O . SER A 1 86 ? 16.183 -11.605 -13.632 1.00 97.25 86 SER A O 1
ATOM 685 N N . ASP A 1 87 ? 16.997 -13.561 -12.902 1.00 97.69 87 ASP A N 1
ATOM 686 C CA . ASP A 1 87 ? 15.780 -13.919 -12.161 1.00 97.69 87 ASP A CA 1
ATOM 687 C C . ASP A 1 87 ? 15.475 -12.935 -11.027 1.00 97.69 87 ASP A C 1
ATOM 689 O O . ASP A 1 87 ? 14.310 -12.626 -10.779 1.00 97.69 87 ASP A O 1
ATOM 693 N N . ALA A 1 88 ? 16.504 -12.350 -10.404 1.00 97.56 88 ALA A N 1
ATOM 694 C CA . ALA A 1 88 ? 16.340 -11.276 -9.428 1.00 97.56 88 ALA A CA 1
ATOM 695 C C . ALA A 1 88 ? 15.687 -10.026 -10.051 1.00 97.56 88 ALA A C 1
ATOM 697 O O . ALA A 1 88 ? 14.765 -9.457 -9.462 1.00 97.56 88 ALA A O 1
ATOM 698 N N . SER A 1 89 ? 16.116 -9.618 -11.254 1.00 98.31 89 SER A N 1
ATOM 699 C CA . SER A 1 89 ? 15.507 -8.493 -11.975 1.00 98.31 89 SER A CA 1
ATOM 700 C C . SER A 1 89 ? 14.068 -8.811 -12.397 1.00 98.31 89 SER A C 1
ATOM 702 O O . SER A 1 89 ? 13.160 -8.038 -12.090 1.00 98.31 89 SER A O 1
ATOM 704 N N . LYS A 1 90 ? 13.824 -9.974 -13.022 1.00 98.62 90 LYS A N 1
ATOM 705 C CA . LYS A 1 90 ? 12.471 -10.434 -13.401 1.00 98.62 90 LYS A CA 1
ATOM 706 C C . LYS A 1 90 ? 11.531 -10.501 -12.197 1.00 98.62 90 LYS A C 1
ATOM 708 O O . LYS A 1 90 ? 10.371 -10.097 -12.299 1.00 98.62 90 LYS A O 1
ATOM 713 N N . LYS A 1 91 ? 12.014 -10.977 -11.043 1.00 98.69 91 LYS A N 1
ATOM 714 C CA . LYS A 1 91 ? 11.240 -11.049 -9.797 1.00 98.69 91 LYS A CA 1
ATOM 715 C C . LYS A 1 91 ? 10.896 -9.661 -9.263 1.00 98.69 91 LYS A C 1
ATOM 717 O O . LYS A 1 91 ? 9.734 -9.421 -8.944 1.00 98.69 91 LYS A O 1
ATOM 722 N N . ALA A 1 92 ? 11.859 -8.740 -9.226 1.00 98.81 92 ALA A N 1
ATOM 723 C CA . ALA A 1 92 ? 11.623 -7.357 -8.814 1.00 98.81 92 ALA A CA 1
ATOM 724 C C . ALA A 1 92 ? 10.603 -6.652 -9.718 1.00 98.81 92 ALA A C 1
ATOM 726 O O . ALA A 1 92 ? 9.675 -6.015 -9.220 1.00 98.81 92 ALA A O 1
ATOM 727 N N . ILE A 1 93 ? 10.720 -6.834 -11.038 1.00 98.88 93 ILE A N 1
ATOM 728 C CA . ILE A 1 93 ? 9.753 -6.328 -12.017 1.00 98.88 93 ILE A CA 1
ATOM 729 C C . ILE A 1 93 ? 8.371 -6.949 -11.784 1.00 98.88 93 ILE A C 1
ATOM 731 O O . ILE A 1 93 ? 7.391 -6.216 -11.710 1.00 98.88 93 ILE A O 1
ATOM 735 N N . SER A 1 94 ? 8.281 -8.269 -11.593 1.00 98.94 94 SER A N 1
ATOM 736 C CA . SER A 1 94 ? 7.009 -8.963 -11.329 1.00 98.94 94 SER A CA 1
ATOM 737 C C . SER A 1 94 ? 6.333 -8.469 -10.045 1.00 98.94 94 SER A C 1
ATOM 739 O O . SER A 1 94 ? 5.120 -8.262 -10.004 1.00 98.94 94 SER A O 1
ATOM 741 N N . ASN A 1 95 ? 7.117 -8.246 -8.987 1.00 98.88 95 ASN A N 1
ATOM 742 C CA . ASN A 1 95 ? 6.631 -7.724 -7.713 1.00 98.88 95 ASN A CA 1
ATOM 743 C C . ASN A 1 95 ? 6.154 -6.267 -7.854 1.00 98.88 95 ASN A C 1
ATOM 745 O O . ASN A 1 95 ? 5.075 -5.932 -7.364 1.00 98.88 95 ASN A O 1
ATOM 749 N N . PHE A 1 96 ? 6.895 -5.425 -8.581 1.00 98.94 96 PHE A N 1
ATOM 750 C CA . PHE A 1 96 ? 6.474 -4.063 -8.916 1.00 98.94 96 PHE A CA 1
ATOM 751 C C . PHE A 1 96 ? 5.176 -4.060 -9.740 1.00 98.94 96 PHE A C 1
ATOM 753 O O . PHE A 1 96 ? 4.220 -3.368 -9.391 1.00 98.94 96 PHE A O 1
ATOM 760 N N . GLN A 1 97 ? 5.101 -4.881 -10.792 1.00 98.88 97 GLN A N 1
ATOM 761 C CA . GLN A 1 97 ? 3.911 -5.034 -11.630 1.00 98.88 97 GLN A CA 1
ATOM 762 C C . GLN A 1 97 ? 2.684 -5.445 -10.801 1.00 98.88 97 GLN A C 1
ATOM 764 O O . GLN A 1 97 ? 1.611 -4.869 -10.980 1.00 98.88 97 GLN A O 1
ATOM 769 N N . LYS A 1 98 ? 2.857 -6.367 -9.842 1.00 98.69 98 LYS A N 1
ATOM 770 C CA . LYS A 1 98 ? 1.803 -6.804 -8.915 1.00 98.69 98 LYS A CA 1
ATOM 771 C C . LYS A 1 98 ? 1.305 -5.671 -8.008 1.00 98.69 98 LYS A C 1
ATOM 773 O O . LYS A 1 98 ? 0.097 -5.501 -7.876 1.00 98.69 98 LYS A O 1
ATOM 778 N N . VAL A 1 99 ? 2.202 -4.882 -7.408 1.00 98.88 99 VAL A N 1
ATOM 779 C CA . VAL A 1 99 ? 1.814 -3.749 -6.539 1.00 98.88 99 VAL A CA 1
ATOM 780 C C . VAL A 1 99 ? 1.155 -2.619 -7.338 1.00 98.88 99 VAL A C 1
ATOM 782 O O . VAL A 1 99 ? 0.199 -2.007 -6.864 1.00 98.88 99 VAL A O 1
ATOM 785 N N . TYR A 1 100 ? 1.605 -2.355 -8.567 1.00 98.69 100 TYR A N 1
ATOM 786 C CA . TYR A 1 100 ? 1.173 -1.199 -9.365 1.00 98.69 100 TYR A CA 1
ATOM 787 C C . TYR A 1 100 ? 0.181 -1.519 -10.501 1.00 98.69 100 TYR A C 1
ATOM 789 O O . TYR A 1 100 ? -0.006 -0.695 -11.397 1.00 98.69 100 TYR A O 1
ATOM 797 N N . GLY A 1 101 ? -0.500 -2.671 -10.444 1.00 97.62 101 GLY A N 1
ATOM 798 C CA . GLY A 1 101 ? -1.659 -2.972 -11.299 1.00 97.62 101 GLY A CA 1
ATOM 799 C C . GLY A 1 101 ? -1.313 -3.178 -12.776 1.00 97.62 101 GLY A C 1
ATOM 800 O O . GLY A 1 101 ? -2.064 -2.775 -13.666 1.00 97.62 101 GLY A O 1
ATOM 801 N N . LEU A 1 102 ? -0.143 -3.752 -13.053 1.00 98.50 102 LEU A N 1
ATOM 802 C CA . LEU A 1 102 ? 0.327 -4.056 -14.404 1.00 98.50 102 LEU A CA 1
ATOM 803 C C . LEU A 1 102 ? 0.149 -5.545 -14.730 1.00 98.50 102 LEU A C 1
ATOM 805 O O . LEU A 1 102 ? -0.094 -6.368 -13.849 1.00 98.50 102 LEU A O 1
ATOM 809 N N . ASN A 1 103 ? 0.317 -5.899 -16.008 1.00 97.75 103 ASN A N 1
ATOM 810 C CA . ASN A 1 103 ? 0.485 -7.298 -16.394 1.00 97.75 103 ASN A CA 1
ATOM 811 C C . ASN A 1 103 ? 1.730 -7.861 -15.695 1.00 97.75 103 ASN A C 1
ATOM 813 O O . ASN A 1 103 ? 2.784 -7.232 -15.764 1.00 97.75 103 ASN A O 1
ATOM 817 N N . VAL A 1 104 ? 1.610 -9.006 -15.022 1.00 98.38 104 VAL A N 1
ATOM 818 C CA . VAL A 1 104 ? 2.707 -9.604 -14.246 1.00 98.38 104 VAL A CA 1
ATOM 819 C C . VAL A 1 104 ? 3.436 -10.623 -15.119 1.00 98.38 104 VAL A C 1
ATOM 821 O O . VAL A 1 104 ? 3.156 -11.817 -15.068 1.00 98.38 104 VAL A O 1
ATOM 824 N N . ASP A 1 105 ? 4.345 -10.128 -15.957 1.00 98.00 105 ASP A N 1
ATOM 825 C CA . ASP A 1 105 ? 5.152 -10.919 -16.898 1.00 98.00 105 ASP A CA 1
ATOM 826 C C . ASP A 1 105 ? 6.666 -10.850 -16.625 1.00 98.00 105 ASP A C 1
ATOM 828 O O . ASP A 1 105 ? 7.447 -11.512 -17.310 1.00 98.00 105 ASP A O 1
ATOM 832 N N . GLY A 1 106 ? 7.091 -10.052 -15.640 1.00 98.31 106 GLY A N 1
ATOM 833 C CA . GLY A 1 106 ? 8.496 -9.853 -15.286 1.00 98.31 106 GLY A CA 1
ATOM 834 C C . GLY A 1 106 ? 9.300 -9.046 -16.310 1.00 98.31 106 GLY A C 1
ATOM 835 O O . GLY A 1 106 ? 10.521 -8.964 -16.179 1.00 98.31 106 GLY A O 1
ATOM 836 N N . LYS A 1 107 ? 8.657 -8.445 -17.321 1.00 98.50 107 LYS A N 1
ATOM 837 C CA . LYS A 1 107 ? 9.321 -7.729 -18.420 1.00 98.50 107 LYS A CA 1
ATOM 838 C C . LYS A 1 107 ? 9.284 -6.217 -18.214 1.00 98.50 107 LYS A C 1
ATOM 840 O O . LYS A 1 107 ? 8.235 -5.618 -17.979 1.00 98.50 107 LYS A O 1
ATOM 845 N N . MET A 1 108 ? 10.428 -5.564 -18.413 1.00 97.94 108 MET A N 1
ATOM 846 C CA . MET A 1 108 ? 10.550 -4.101 -18.385 1.00 97.94 108 MET A CA 1
ATOM 847 C C . MET A 1 108 ? 10.013 -3.458 -19.684 1.00 97.94 108 MET A C 1
ATOM 849 O O . MET A 1 108 ? 10.730 -2.782 -20.416 1.00 97.94 108 MET A O 1
ATOM 853 N N . THR A 1 109 ? 8.735 -3.696 -19.991 1.00 97.31 109 THR A N 1
ATOM 854 C CA . THR A 1 109 ? 8.013 -3.076 -21.117 1.00 97.31 109 THR A CA 1
ATOM 855 C C . THR A 1 109 ? 7.897 -1.562 -20.934 1.00 97.31 109 THR A C 1
ATOM 857 O O . THR A 1 109 ? 7.941 -1.076 -19.805 1.00 97.31 109 THR A O 1
ATOM 860 N N . ASP A 1 110 ? 7.654 -0.790 -21.997 1.00 95.62 110 ASP A N 1
ATOM 861 C CA . ASP A 1 110 ? 7.524 0.673 -21.873 1.00 95.62 110 ASP A CA 1
ATOM 862 C C . ASP A 1 110 ? 6.383 1.111 -20.937 1.00 95.62 110 ASP A C 1
ATOM 864 O O . ASP A 1 110 ? 6.517 2.106 -20.223 1.00 95.62 110 ASP A O 1
ATOM 868 N N . LYS A 1 111 ? 5.298 0.325 -20.838 1.00 97.12 111 LYS A N 1
ATOM 869 C CA . LYS A 1 111 ? 4.241 0.535 -19.831 1.00 97.12 111 LYS A CA 1
ATOM 870 C C . LYS A 1 111 ? 4.787 0.377 -18.405 1.00 97.12 111 LYS A C 1
ATOM 872 O O . LYS A 1 111 ? 4.487 1.205 -17.544 1.00 97.12 111 LYS A O 1
ATOM 877 N N . THR A 1 112 ? 5.619 -0.640 -18.169 1.00 98.56 112 THR A N 1
ATOM 878 C CA . THR A 1 112 ? 6.312 -0.855 -16.889 1.00 98.56 112 THR A CA 1
ATOM 879 C C . THR A 1 112 ? 7.309 0.270 -16.604 1.00 98.56 112 THR A C 1
ATOM 881 O O . THR A 1 112 ? 7.256 0.856 -15.526 1.00 98.56 112 THR A O 1
ATOM 884 N N . ARG A 1 113 ? 8.146 0.653 -17.583 1.00 98.25 113 ARG A N 1
ATOM 885 C CA . ARG A 1 113 ? 9.128 1.750 -17.468 1.00 98.25 113 ARG A CA 1
ATOM 886 C C . ARG A 1 113 ? 8.461 3.075 -17.113 1.00 98.25 113 ARG A C 1
ATOM 888 O O . ARG A 1 113 ? 8.919 3.753 -16.196 1.00 98.25 113 ARG A O 1
ATOM 895 N N . LYS A 1 114 ? 7.371 3.428 -17.805 1.00 97.25 114 LYS A N 1
ATOM 896 C CA . LYS A 1 114 ? 6.610 4.659 -17.555 1.00 97.25 114 LYS A CA 1
ATOM 897 C C . LYS A 1 114 ? 5.999 4.661 -16.153 1.00 97.25 114 LYS A C 1
ATOM 899 O O . LYS A 1 114 ? 6.209 5.615 -15.410 1.00 97.25 114 LYS A O 1
ATOM 904 N N . LYS A 1 115 ? 5.302 3.587 -15.757 1.00 98.50 115 LYS A N 1
ATOM 905 C CA . LYS A 1 115 ? 4.693 3.501 -14.419 1.00 98.50 115 LYS A CA 1
ATOM 906 C C . LYS A 1 115 ? 5.755 3.508 -13.311 1.00 98.50 115 LYS A C 1
ATOM 908 O O . LYS A 1 115 ? 5.550 4.167 -12.299 1.00 98.50 115 LYS A O 1
ATOM 913 N N . LEU A 1 116 ? 6.903 2.855 -13.507 1.00 98.75 116 LEU A N 1
ATOM 914 C CA . LEU A 1 116 ? 8.024 2.884 -12.559 1.00 98.75 116 LEU A CA 1
ATOM 915 C C . LEU A 1 116 ? 8.601 4.294 -12.386 1.00 98.75 116 LEU A C 1
ATOM 917 O O . LEU A 1 116 ? 8.846 4.706 -11.257 1.00 98.75 116 LEU A O 1
ATOM 921 N N . GLN A 1 117 ? 8.752 5.057 -13.472 1.00 98.38 117 GLN A N 1
ATOM 922 C CA . GLN A 1 117 ? 9.168 6.463 -13.410 1.00 98.38 117 GLN A CA 1
ATOM 923 C C . GLN A 1 117 ? 8.133 7.338 -12.684 1.00 98.38 117 GLN A C 1
ATOM 925 O O . GLN A 1 117 ? 8.504 8.107 -11.804 1.00 98.38 117 GLN A O 1
ATOM 930 N N . GLU A 1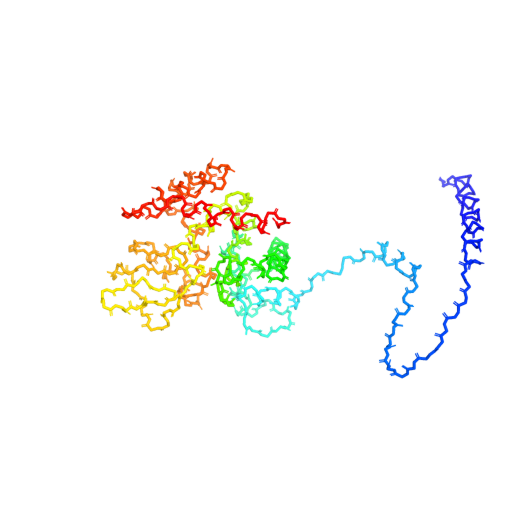 118 ? 6.838 7.199 -12.991 1.00 97.94 118 GLU A N 1
ATOM 931 C CA . GLU A 1 118 ? 5.758 7.923 -12.296 1.00 97.94 118 GLU A CA 1
ATOM 932 C C . GLU A 1 118 ? 5.768 7.656 -10.780 1.00 97.94 118 GLU A C 1
ATOM 934 O O . GLU A 1 118 ? 5.698 8.589 -9.978 1.00 97.94 118 GLU A O 1
ATOM 939 N N . VAL A 1 119 ? 5.887 6.382 -10.391 1.00 98.69 119 VAL A N 1
ATOM 940 C CA . VAL A 1 119 ? 5.935 5.940 -8.991 1.00 98.69 119 VAL A CA 1
ATOM 941 C C . VAL A 1 119 ? 7.196 6.447 -8.297 1.00 98.69 119 VAL A C 1
ATOM 943 O O . VAL A 1 119 ? 7.096 7.021 -7.217 1.00 98.69 119 VAL A O 1
ATOM 946 N N . HIS A 1 120 ? 8.372 6.282 -8.910 1.00 98.44 120 HIS A N 1
ATOM 947 C CA . HIS A 1 120 ? 9.633 6.752 -8.340 1.00 98.44 120 HIS A CA 1
ATOM 948 C C . HIS A 1 120 ? 9.632 8.272 -8.138 1.00 98.44 120 HIS A C 1
ATOM 950 O O . HIS A 1 120 ? 9.975 8.743 -7.057 1.00 98.44 120 HIS A O 1
ATOM 956 N N . ASN A 1 121 ? 9.183 9.037 -9.137 1.00 97.50 121 ASN A N 1
ATOM 957 C CA . ASN A 1 121 ? 9.131 10.496 -9.063 1.00 97.50 121 ASN A CA 1
ATOM 958 C C . ASN A 1 121 ? 8.163 10.978 -7.972 1.00 97.50 121 ASN A C 1
ATOM 960 O O . ASN A 1 121 ? 8.464 11.943 -7.271 1.00 97.50 121 ASN A O 1
ATOM 964 N N . MET A 1 122 ? 7.018 10.309 -7.797 1.00 98.31 122 MET A N 1
ATOM 965 C CA . MET A 1 122 ? 6.099 10.599 -6.694 1.00 98.31 122 MET A CA 1
ATOM 966 C C . MET A 1 122 ? 6.729 10.269 -5.339 1.00 98.31 122 MET A C 1
ATOM 968 O O . MET A 1 122 ? 6.797 11.138 -4.473 1.00 98.31 122 MET A O 1
ATOM 972 N N . TYR A 1 123 ? 7.229 9.042 -5.174 1.00 98.62 123 TYR A N 1
ATOM 973 C CA . TYR A 1 123 ? 7.836 8.582 -3.928 1.00 98.62 123 TYR A CA 1
ATOM 974 C C . TYR A 1 123 ? 9.008 9.467 -3.510 1.00 98.62 123 TYR A C 1
ATOM 976 O O . TYR A 1 123 ? 9.044 9.899 -2.366 1.00 98.62 123 TYR A O 1
ATOM 984 N N . SER A 1 124 ? 9.915 9.792 -4.435 1.00 97.69 124 SER A N 1
ATOM 985 C CA . SER A 1 124 ? 11.077 10.651 -4.186 1.00 97.69 124 SER A CA 1
ATOM 986 C C . SER A 1 124 ? 10.666 12.057 -3.732 1.00 97.69 124 SER A C 1
ATOM 988 O O . SER A 1 124 ? 11.154 12.544 -2.711 1.00 97.69 124 SER A O 1
ATOM 990 N N . ARG A 1 125 ? 9.696 12.686 -4.417 1.00 97.81 125 ARG A N 1
ATOM 991 C CA . ARG A 1 125 ? 9.148 13.997 -4.018 1.00 97.81 125 ARG A CA 1
ATOM 992 C C . ARG A 1 125 ? 8.540 13.965 -2.612 1.00 97.81 125 ARG A C 1
ATOM 994 O O . ARG A 1 125 ? 8.730 14.908 -1.853 1.00 97.81 125 ARG A O 1
ATOM 1001 N N . VAL A 1 126 ? 7.811 12.901 -2.272 1.00 97.94 126 VAL A N 1
ATOM 1002 C CA . VAL A 1 126 ? 7.139 12.760 -0.970 1.00 97.94 126 VAL A CA 1
ATOM 1003 C C . VAL A 1 126 ? 8.145 12.448 0.144 1.00 97.94 126 VAL A C 1
ATOM 1005 O O . VAL A 1 126 ? 8.127 13.109 1.177 1.00 97.94 126 VAL A O 1
ATOM 1008 N N . SER A 1 127 ? 9.044 11.479 -0.057 1.00 97.12 127 SER A N 1
ATOM 1009 C CA . SER A 1 127 ? 9.987 10.996 0.965 1.00 97.12 127 SER A CA 1
ATOM 1010 C C . SER A 1 127 ? 11.057 12.025 1.343 1.00 97.12 127 SER A C 1
ATOM 1012 O O . SER A 1 127 ? 11.446 12.106 2.514 1.00 97.12 127 SER A O 1
ATOM 1014 N N . THR A 1 128 ? 11.484 12.848 0.378 1.00 95.38 128 THR A N 1
ATOM 1015 C CA . THR A 1 128 ? 12.415 13.972 0.586 1.00 95.38 128 THR A CA 1
ATOM 1016 C C . THR A 1 128 ? 11.713 15.294 0.926 1.00 95.38 128 THR A C 1
ATOM 1018 O O . THR A 1 128 ? 12.380 16.275 1.252 1.00 95.38 128 THR A O 1
ATOM 1021 N N . GLY A 1 129 ? 10.375 15.336 0.902 1.00 96.00 129 GLY A N 1
ATOM 1022 C CA . GLY A 1 129 ? 9.597 16.539 1.187 1.00 96.00 129 GLY A CA 1
ATOM 1023 C C . GLY A 1 129 ? 9.803 17.062 2.613 1.00 96.00 129 GLY A C 1
ATOM 1024 O O . GLY A 1 129 ? 9.752 16.312 3.600 1.00 96.00 129 GLY A O 1
ATOM 1025 N N . LYS A 1 130 ? 9.974 18.383 2.742 1.00 97.62 130 LYS A N 1
ATOM 1026 C CA . LYS A 1 130 ? 10.009 19.055 4.052 1.00 97.62 130 LYS A CA 1
ATOM 1027 C C . LYS A 1 130 ? 8.666 18.920 4.776 1.00 97.62 130 LYS A C 1
ATOM 1029 O O . LYS A 1 130 ? 8.638 18.815 5.995 1.00 97.62 130 LYS A O 1
ATOM 1034 N N . GLU A 1 131 ? 7.571 18.837 4.024 1.00 97.88 131 GLU A N 1
ATOM 1035 C CA . GLU A 1 131 ? 6.203 18.669 4.513 1.00 97.88 131 GLU A CA 1
ATOM 1036 C C . GLU A 1 131 ? 6.019 17.318 5.217 1.00 97.88 131 GLU A C 1
ATOM 1038 O O . GLU A 1 131 ? 5.484 17.271 6.322 1.00 97.88 131 GLU A O 1
ATOM 1043 N N . LEU A 1 132 ? 6.527 16.224 4.632 1.00 98.00 132 LEU A N 1
ATOM 1044 C CA . LEU A 1 132 ? 6.526 14.908 5.281 1.00 98.00 132 LEU A CA 1
ATOM 1045 C C . LEU A 1 132 ? 7.443 14.893 6.512 1.00 98.00 132 LEU A C 1
ATOM 1047 O O . LEU A 1 132 ? 7.118 14.278 7.521 1.00 98.00 132 LEU A O 1
ATOM 1051 N N . THR A 1 133 ? 8.585 15.580 6.444 1.00 97.62 133 THR A N 1
ATOM 1052 C CA . THR A 1 133 ? 9.520 15.681 7.577 1.00 97.62 133 THR A CA 1
ATOM 1053 C C . THR A 1 133 ? 8.912 16.460 8.748 1.00 97.62 133 THR A C 1
ATOM 1055 O O . THR A 1 133 ? 9.052 16.038 9.891 1.00 97.62 133 THR A O 1
ATOM 1058 N N . ALA A 1 134 ? 8.168 17.534 8.475 1.00 98.06 134 ALA A N 1
ATOM 1059 C CA . ALA A 1 134 ? 7.402 18.260 9.484 1.00 98.06 134 ALA A CA 1
ATOM 1060 C C . ALA A 1 134 ? 6.235 17.422 10.036 1.00 98.06 134 ALA A C 1
ATOM 1062 O O . ALA A 1 134 ? 6.006 17.423 11.241 1.00 98.06 134 ALA A O 1
ATOM 1063 N N . LEU A 1 135 ? 5.524 16.668 9.189 1.00 98.31 135 LEU A N 1
ATOM 1064 C CA . LEU A 1 135 ? 4.448 15.766 9.619 1.00 98.31 135 LEU A CA 1
ATOM 1065 C C . LEU A 1 135 ? 4.956 14.637 10.536 1.00 98.31 135 LEU A C 1
ATOM 1067 O O . LEU A 1 135 ? 4.256 14.245 11.467 1.00 98.31 135 LEU A O 1
ATOM 1071 N N . ALA A 1 136 ? 6.167 14.135 10.292 1.00 97.88 136 ALA A N 1
ATOM 1072 C CA . ALA A 1 136 ? 6.794 13.081 11.084 1.00 97.88 136 ALA A CA 1
ATOM 1073 C C . ALA A 1 136 ? 7.232 13.529 12.494 1.00 97.88 136 ALA A C 1
ATOM 1075 O O . ALA A 1 136 ? 7.492 12.675 13.335 1.00 97.88 136 ALA A O 1
ATOM 1076 N N . SER A 1 137 ? 7.300 14.833 12.794 1.00 97.75 137 SER A N 1
ATOM 1077 C CA . SER A 1 137 ? 7.758 15.316 14.105 1.00 97.75 137 SER A CA 1
ATOM 1078 C C . SER A 1 137 ? 6.879 14.826 15.266 1.00 97.75 137 SER A C 1
ATOM 1080 O O . SER A 1 137 ? 5.672 14.628 15.110 1.00 97.75 137 SER A O 1
ATOM 1082 N N . ASN A 1 138 ? 7.460 14.731 16.468 1.00 92.75 138 ASN A N 1
ATOM 1083 C CA . ASN A 1 138 ? 6.744 14.367 17.704 1.00 92.75 138 ASN A CA 1
ATOM 1084 C C . ASN A 1 138 ? 5.559 15.299 18.024 1.00 92.75 138 ASN A C 1
ATOM 1086 O O . ASN A 1 138 ? 4.591 14.880 18.646 1.00 92.75 138 ASN A O 1
ATOM 1090 N N . SER A 1 139 ? 5.606 16.556 17.572 1.00 92.88 139 SER A N 1
ATOM 1091 C CA . SER A 1 139 ? 4.496 17.513 17.684 1.00 92.88 139 SER A CA 1
ATOM 1092 C C . SER A 1 139 ? 3.331 17.242 16.716 1.00 92.88 139 SER A C 1
ATOM 1094 O O . SER A 1 139 ? 2.251 17.809 16.886 1.00 92.88 139 SER A O 1
ATOM 1096 N N . ASN A 1 140 ? 3.520 16.379 15.712 1.00 95.94 140 ASN A N 1
ATOM 1097 C CA . ASN A 1 140 ? 2.533 16.054 14.686 1.00 95.94 140 ASN A CA 1
ATOM 1098 C C . ASN A 1 140 ? 2.062 14.599 14.760 1.00 95.94 140 ASN A C 1
ATOM 1100 O O . ASN A 1 140 ? 0.977 14.363 15.296 1.00 95.94 140 ASN A O 1
ATOM 1104 N N . LEU A 1 141 ? 2.815 13.657 14.185 1.00 96.94 141 LEU A N 1
ATOM 1105 C CA . LEU A 1 141 ? 2.489 12.224 14.167 1.00 96.94 141 LEU A CA 1
ATOM 1106 C C . LEU A 1 141 ? 3.551 11.347 14.854 1.00 96.94 141 LEU A C 1
ATOM 1108 O O . LEU A 1 141 ? 3.295 10.166 15.041 1.00 96.94 141 LEU A O 1
ATOM 1112 N N . GLY A 1 142 ? 4.715 11.890 15.236 1.00 97.31 142 GLY A N 1
ATOM 1113 C CA . GLY A 1 142 ? 5.766 11.127 15.925 1.00 97.31 142 GLY A CA 1
ATOM 1114 C C . GLY A 1 142 ? 6.168 9.860 15.169 1.00 97.31 142 GLY A C 1
ATOM 1115 O O . GLY A 1 142 ? 6.132 8.772 15.739 1.00 97.31 142 GLY A O 1
ATOM 1116 N N . LEU A 1 143 ? 6.468 10.014 13.875 1.00 97.62 143 LEU A N 1
ATOM 1117 C CA . LEU A 1 143 ? 6.848 8.905 13.006 1.00 97.62 143 LEU A CA 1
ATOM 1118 C C . LEU A 1 143 ? 8.354 8.675 13.079 1.00 97.62 143 LEU A C 1
ATOM 1120 O O . LEU A 1 143 ? 9.142 9.610 12.902 1.00 97.62 143 LEU A O 1
ATOM 1124 N N . ASP A 1 144 ? 8.740 7.421 13.262 1.00 96.94 144 ASP A N 1
ATOM 1125 C CA . ASP A 1 144 ? 10.119 6.978 13.127 1.00 96.94 144 ASP A CA 1
ATOM 1126 C C . ASP A 1 144 ? 10.580 7.006 11.642 1.00 96.94 144 ASP A C 1
ATOM 1128 O O . ASP A 1 144 ? 9.859 7.430 10.727 1.00 96.94 144 ASP A O 1
ATOM 1132 N N . TYR A 1 145 ? 11.821 6.586 11.372 1.00 96.56 145 TYR A N 1
ATOM 1133 C CA . TYR A 1 145 ? 12.331 6.535 10.001 1.00 96.56 145 TYR A CA 1
ATOM 1134 C C . TYR A 1 145 ? 11.556 5.545 9.112 1.00 96.56 145 TYR A C 1
ATOM 1136 O O . TYR A 1 145 ? 11.248 5.877 7.964 1.00 96.56 145 TYR A O 1
ATOM 1144 N N . ILE A 1 146 ? 11.238 4.349 9.614 1.00 96.62 146 ILE A N 1
ATOM 1145 C CA . ILE A 1 146 ? 10.547 3.289 8.870 1.00 96.62 146 ILE A CA 1
ATOM 1146 C C . ILE A 1 146 ? 9.099 3.693 8.583 1.00 96.62 146 ILE A C 1
ATOM 1148 O O . ILE A 1 146 ? 8.671 3.653 7.429 1.00 96.62 146 ILE A O 1
ATOM 1152 N N . GLU A 1 147 ? 8.378 4.168 9.593 1.00 98.44 147 GLU A N 1
ATOM 1153 C CA . GLU A 1 147 ? 7.012 4.686 9.514 1.00 98.44 147 GLU A CA 1
ATOM 1154 C C . GLU A 1 147 ? 6.901 5.852 8.523 1.00 98.44 147 GLU A C 1
ATOM 1156 O O . GLU A 1 147 ? 6.015 5.866 7.661 1.00 98.44 147 GLU A O 1
ATOM 1161 N N . LYS A 1 148 ? 7.852 6.800 8.558 1.00 98.38 148 LYS A N 1
ATOM 1162 C CA . LYS A 1 148 ? 7.931 7.900 7.582 1.00 98.38 148 LYS A CA 1
ATOM 1163 C C . LYS A 1 148 ? 8.108 7.379 6.148 1.00 98.38 148 LYS A C 1
ATOM 1165 O O . LYS A 1 148 ? 7.429 7.863 5.237 1.00 98.38 148 LYS A O 1
ATOM 1170 N N . GLN A 1 149 ? 9.006 6.414 5.917 1.00 98.38 149 GLN A N 1
ATOM 1171 C CA . GLN A 1 149 ? 9.195 5.835 4.577 1.00 98.38 149 GLN A CA 1
ATOM 1172 C C . GLN A 1 149 ? 7.982 5.005 4.132 1.00 98.38 149 GLN A C 1
ATOM 1174 O O . GLN A 1 149 ? 7.609 5.043 2.956 1.00 98.38 149 GLN A O 1
ATOM 1179 N N . ASN A 1 150 ? 7.326 4.300 5.055 1.00 98.75 150 ASN A N 1
ATOM 1180 C CA . ASN A 1 150 ? 6.101 3.561 4.780 1.00 98.75 150 ASN A CA 1
ATOM 1181 C C . ASN A 1 150 ? 4.959 4.510 4.399 1.00 98.75 150 ASN A C 1
ATOM 1183 O O . ASN A 1 150 ? 4.339 4.281 3.364 1.00 98.75 150 ASN A O 1
ATOM 1187 N N . LEU A 1 151 ? 4.744 5.626 5.108 1.00 98.81 151 LEU A N 1
ATOM 1188 C CA . LEU A 1 151 ? 3.780 6.658 4.700 1.00 98.81 151 LEU A CA 1
ATOM 1189 C C . LEU A 1 151 ? 4.072 7.184 3.283 1.00 98.81 151 LEU A C 1
ATOM 1191 O O . LEU A 1 151 ? 3.155 7.288 2.466 1.00 98.81 151 LEU A O 1
ATOM 1195 N N . ALA A 1 152 ? 5.337 7.450 2.939 1.00 98.81 152 ALA A N 1
ATOM 1196 C CA . ALA A 1 152 ? 5.699 7.880 1.586 1.00 98.81 152 ALA A CA 1
ATOM 1197 C C . ALA A 1 152 ? 5.351 6.827 0.510 1.00 98.81 152 ALA A C 1
ATOM 1199 O O . ALA A 1 152 ? 4.853 7.181 -0.568 1.00 98.81 152 ALA A O 1
ATOM 1200 N N . LYS A 1 153 ? 5.559 5.534 0.799 1.00 98.88 153 LYS A N 1
ATOM 1201 C CA . LYS A 1 153 ? 5.178 4.416 -0.087 1.00 98.88 153 LYS A CA 1
ATOM 1202 C C . LYS A 1 153 ? 3.663 4.243 -0.183 1.00 98.88 153 LYS A C 1
ATOM 1204 O O . LYS A 1 153 ? 3.150 4.151 -1.293 1.00 98.88 153 LYS A O 1
ATOM 1209 N N . ILE A 1 154 ? 2.948 4.258 0.943 1.00 98.94 154 ILE A N 1
ATOM 1210 C CA . ILE A 1 154 ? 1.485 4.129 1.027 1.00 98.94 154 ILE A CA 1
ATOM 1211 C C . ILE A 1 154 ? 0.814 5.267 0.251 1.00 98.94 154 ILE A C 1
ATOM 1213 O O . ILE A 1 154 ? -0.002 5.009 -0.632 1.00 98.94 154 ILE A O 1
ATOM 1217 N N . TRP A 1 155 ? 1.209 6.522 0.494 1.00 98.88 155 TRP A N 1
ATOM 1218 C CA . TRP A 1 155 ? 0.684 7.675 -0.242 1.00 98.88 155 TRP A CA 1
ATOM 1219 C C . TRP A 1 155 ? 0.927 7.541 -1.749 1.00 98.88 155 TRP A C 1
ATOM 1221 O O . TRP A 1 155 ? 0.011 7.727 -2.551 1.00 98.88 155 TRP A O 1
ATOM 1231 N N . THR A 1 156 ? 2.140 7.146 -2.148 1.00 98.88 156 THR A N 1
ATOM 1232 C CA . THR A 1 156 ? 2.483 6.921 -3.560 1.00 98.88 156 THR A CA 1
ATOM 1233 C C . THR A 1 156 ? 1.650 5.800 -4.187 1.00 98.88 156 THR A C 1
ATOM 1235 O O . THR A 1 156 ? 1.136 5.963 -5.295 1.00 98.88 156 THR A O 1
ATOM 1238 N N . PHE A 1 157 ? 1.470 4.683 -3.483 1.00 98.94 157 PHE A N 1
ATOM 1239 C CA . PHE A 1 157 ? 0.643 3.562 -3.921 1.00 98.94 157 PHE A CA 1
ATOM 1240 C C . PHE A 1 157 ? -0.817 3.981 -4.117 1.00 98.94 157 PHE A C 1
ATOM 1242 O O . PHE A 1 157 ? -1.356 3.778 -5.204 1.00 98.94 157 PHE A O 1
ATOM 1249 N N . LEU A 1 158 ? -1.436 4.638 -3.132 1.00 98.88 158 LEU A N 1
ATOM 1250 C CA . LEU A 1 158 ? -2.830 5.080 -3.230 1.00 98.88 158 LEU A CA 1
ATOM 1251 C C . LEU A 1 158 ? -3.018 6.077 -4.388 1.00 98.88 158 LEU A C 1
ATOM 1253 O O . LEU A 1 158 ? -3.965 5.967 -5.163 1.00 98.88 158 LEU A O 1
ATOM 1257 N N . ARG A 1 159 ? -2.085 7.018 -4.565 1.00 98.56 159 ARG A N 1
ATOM 1258 C CA . ARG A 1 159 ? -2.207 8.108 -5.548 1.00 98.56 159 ARG A CA 1
ATOM 1259 C C . ARG A 1 159 ? -1.816 7.725 -6.978 1.00 98.56 159 ARG A C 1
ATOM 1261 O O . ARG A 1 159 ? -2.484 8.151 -7.912 1.00 98.56 159 ARG A O 1
ATOM 1268 N N . VAL A 1 160 ? -0.756 6.936 -7.170 1.00 98.25 160 VAL A N 1
ATOM 1269 C CA . VAL A 1 160 ? -0.191 6.599 -8.500 1.00 98.25 160 VAL A CA 1
ATOM 1270 C C . VAL A 1 160 ? -0.464 5.150 -8.911 1.00 98.25 160 VAL A C 1
ATOM 1272 O O . VAL A 1 160 ? -0.554 4.856 -10.109 1.00 98.25 160 VAL A O 1
ATOM 1275 N N . GLY A 1 161 ? -0.587 4.248 -7.933 1.00 97.25 161 GLY A N 1
ATOM 1276 C CA . GLY A 1 161 ? -0.907 2.835 -8.135 1.00 97.25 161 GLY A CA 1
ATOM 1277 C C . GLY A 1 161 ? -2.408 2.553 -8.185 1.00 97.25 161 GLY A C 1
ATOM 1278 O O . GLY A 1 161 ? -2.840 1.828 -9.080 1.00 97.25 161 GLY A O 1
ATOM 1279 N N . MET A 1 162 ? -3.192 3.115 -7.262 1.00 98.19 162 MET A N 1
ATOM 1280 C CA . MET A 1 162 ? -4.658 2.967 -7.231 1.00 98.19 162 MET A CA 1
ATOM 1281 C C . MET A 1 162 ? -5.397 4.123 -7.924 1.00 98.19 162 MET A C 1
ATOM 1283 O O . MET A 1 162 ? -6.575 3.995 -8.236 1.00 98.19 162 MET A O 1
ATOM 1287 N N . GLY A 1 163 ? -4.712 5.239 -8.202 1.00 97.50 163 GLY A N 1
ATOM 1288 C CA . GLY A 1 163 ? -5.293 6.400 -8.889 1.00 97.50 163 GLY A CA 1
ATOM 1289 C C . GLY A 1 163 ? -6.235 7.242 -8.021 1.00 97.50 163 GLY A C 1
ATOM 1290 O O . GLY A 1 163 ? -7.028 8.015 -8.552 1.00 97.50 163 GLY A O 1
ATOM 1291 N N . PHE A 1 164 ? -6.173 7.094 -6.696 1.00 98.50 164 PHE A N 1
ATOM 1292 C CA . PHE A 1 164 ? -7.060 7.794 -5.774 1.00 98.50 164 PHE A CA 1
ATOM 1293 C C . PHE A 1 164 ? -6.750 9.296 -5.682 1.00 98.50 164 PHE A C 1
ATOM 1295 O O . PHE A 1 164 ? -5.634 9.772 -5.919 1.00 98.50 164 PHE A O 1
ATOM 1302 N N . THR A 1 165 ? -7.765 10.062 -5.293 1.00 98.62 165 THR A N 1
ATOM 1303 C CA . THR A 1 165 ? -7.657 11.496 -5.008 1.00 98.62 165 THR A CA 1
ATOM 1304 C C . THR A 1 165 ? -6.860 11.769 -3.727 1.00 98.62 165 THR A C 1
ATOM 1306 O O . THR A 1 165 ? -6.639 10.891 -2.891 1.00 98.62 165 THR A O 1
ATOM 1309 N N . LYS A 1 166 ? -6.465 13.034 -3.537 1.00 98.69 166 LYS A N 1
ATOM 1310 C CA . LYS A 1 166 ? -5.813 13.533 -2.310 1.00 98.69 166 LYS A CA 1
ATOM 1311 C C . LYS A 1 166 ? -6.655 13.260 -1.057 1.00 98.69 166 LYS A C 1
ATOM 1313 O O . LYS A 1 166 ? -6.113 12.839 -0.041 1.00 98.69 166 LYS A O 1
ATOM 1318 N N . ASN A 1 167 ? -7.973 13.452 -1.154 1.00 98.75 167 ASN A N 1
ATOM 1319 C CA . ASN A 1 167 ? -8.919 13.201 -0.067 1.00 98.75 167 ASN A CA 1
ATOM 1320 C C . ASN A 1 167 ? -9.031 11.710 0.268 1.00 98.75 167 ASN A C 1
ATOM 1322 O O . ASN A 1 167 ? -8.921 11.342 1.434 1.00 98.75 167 ASN A O 1
ATOM 1326 N N . GLN A 1 168 ? -9.192 10.854 -0.745 1.00 98.88 168 GLN A N 1
ATOM 1327 C CA . GLN A 1 168 ? -9.253 9.402 -0.554 1.00 98.88 168 GLN A CA 1
ATOM 1328 C C . GLN A 1 168 ? -7.964 8.861 0.078 1.00 98.88 168 GLN A C 1
ATOM 1330 O O . GLN A 1 168 ? -8.023 8.157 1.082 1.00 98.88 168 GLN A O 1
ATOM 1335 N N . ALA A 1 169 ? -6.795 9.254 -0.438 1.00 98.88 169 ALA A N 1
ATOM 1336 C CA . ALA A 1 169 ? -5.522 8.834 0.142 1.00 98.88 169 ALA A CA 1
ATOM 1337 C C . ALA A 1 169 ? -5.359 9.302 1.600 1.00 98.88 169 ALA A C 1
ATOM 1339 O O . ALA A 1 169 ? -4.968 8.512 2.450 1.00 98.88 169 ALA A O 1
ATOM 1340 N N . ALA A 1 170 ? -5.713 10.551 1.923 1.00 98.88 170 ALA A N 1
ATOM 1341 C CA . ALA A 1 170 ? -5.613 11.065 3.290 1.00 98.88 170 ALA A CA 1
ATOM 1342 C C . ALA A 1 170 ? -6.609 10.410 4.269 1.00 98.88 170 ALA A C 1
ATOM 1344 O O . ALA A 1 170 ? -6.260 10.148 5.421 1.00 98.88 170 ALA A O 1
ATOM 1345 N N . GLY A 1 171 ? -7.834 10.114 3.821 1.00 98.81 171 GLY A N 1
ATOM 1346 C CA . GLY A 1 171 ? -8.839 9.397 4.613 1.00 98.81 171 GLY A CA 1
ATOM 1347 C C . GLY A 1 171 ? -8.392 7.981 4.989 1.00 98.81 171 GLY A C 1
ATOM 1348 O O . GLY A 1 171 ? -8.492 7.591 6.151 1.00 98.81 171 GLY A O 1
ATOM 1349 N N . ILE A 1 172 ? -7.812 7.256 4.027 1.00 98.81 172 ILE A N 1
ATOM 1350 C CA . ILE A 1 172 ? -7.237 5.917 4.235 1.00 98.81 172 ILE A CA 1
ATOM 1351 C C . ILE A 1 172 ? -5.997 6.000 5.142 1.00 98.81 172 ILE A C 1
ATOM 1353 O O . ILE A 1 172 ? -5.951 5.344 6.179 1.00 98.81 172 ILE A O 1
ATOM 1357 N N . CYS A 1 173 ? -5.026 6.872 4.836 1.00 98.88 173 CYS A N 1
ATOM 1358 C CA . CYS A 1 173 ? -3.812 7.004 5.650 1.00 98.88 173 CYS A CA 1
ATOM 1359 C C . CYS A 1 173 ? -4.095 7.422 7.106 1.00 98.88 173 CYS A C 1
ATOM 1361 O O . CYS A 1 173 ? -3.374 7.003 8.005 1.00 98.88 173 CYS A O 1
ATOM 1363 N N . GLY A 1 174 ? -5.134 8.223 7.370 1.00 98.62 174 GLY A N 1
ATOM 1364 C CA . GLY A 1 174 ? -5.520 8.576 8.744 1.00 98.62 174 GLY A CA 1
ATOM 1365 C C . GLY A 1 174 ? -6.036 7.392 9.568 1.00 98.62 174 GLY A C 1
ATOM 1366 O O . GLY A 1 174 ? -5.921 7.416 10.793 1.00 98.62 174 GLY A O 1
ATOM 1367 N N . ASN A 1 175 ? -6.542 6.343 8.911 1.00 98.56 175 ASN A N 1
ATOM 1368 C CA . ASN A 1 175 ? -6.852 5.073 9.559 1.00 98.56 175 ASN A CA 1
ATOM 1369 C C . ASN A 1 175 ? -5.598 4.216 9.739 1.00 98.56 175 ASN A C 1
ATOM 1371 O O . ASN A 1 175 ? -5.331 3.819 10.864 1.00 98.56 175 ASN A O 1
ATOM 1375 N N . PHE A 1 176 ? -4.778 4.026 8.697 1.00 98.44 176 PHE A N 1
ATOM 1376 C CA . PHE A 1 176 ? -3.532 3.239 8.795 1.00 98.44 176 PHE A CA 1
ATOM 1377 C C . PHE A 1 176 ? -2.585 3.781 9.888 1.00 98.44 176 PHE A C 1
ATOM 1379 O O . PHE A 1 176 ? -1.921 3.014 10.584 1.00 98.44 176 PHE A O 1
ATOM 1386 N N . TYR A 1 177 ? -2.560 5.105 10.096 1.00 98.19 177 TYR A N 1
ATOM 1387 C CA . TYR A 1 177 ? -1.863 5.712 11.231 1.00 98.19 177 TYR A CA 1
ATOM 1388 C C . TYR A 1 177 ? -2.446 5.276 12.586 1.00 98.19 177 TYR A C 1
ATOM 1390 O O . TYR A 1 177 ? -1.695 4.990 13.511 1.00 98.19 177 TYR A O 1
ATOM 1398 N N . ASN A 1 178 ? -3.774 5.235 12.722 1.00 96.31 178 ASN A N 1
ATOM 1399 C CA . ASN A 1 178 ? -4.426 4.812 13.962 1.00 96.31 178 ASN A CA 1
ATOM 1400 C C . ASN A 1 178 ? -4.250 3.309 14.220 1.00 96.31 178 ASN A C 1
ATOM 1402 O O . ASN A 1 178 ? -4.247 2.917 15.382 1.00 96.31 178 ASN A O 1
ATOM 1406 N N . GLU A 1 179 ? -4.165 2.482 13.178 1.00 95.50 179 GLU A N 1
ATOM 1407 C CA . GLU A 1 179 ? -3.985 1.037 13.348 1.00 95.50 179 GLU A CA 1
ATOM 1408 C C . GLU A 1 179 ? -2.546 0.669 13.727 1.00 95.50 179 GLU A C 1
ATOM 1410 O O . GLU A 1 179 ? -2.347 -0.173 14.594 1.00 95.50 179 GLU A O 1
ATOM 1415 N N . SER A 1 180 ? -1.537 1.286 13.102 1.00 96.25 180 SER A N 1
ATOM 1416 C CA . SER A 1 180 ? -0.141 0.821 13.223 1.00 96.25 180 SER A CA 1
ATOM 1417 C C . SER A 1 180 ? 0.924 1.917 13.141 1.00 96.25 180 SER A C 1
ATOM 1419 O O . SER A 1 180 ? 2.100 1.604 12.979 1.00 96.25 180 SER A O 1
ATOM 1421 N N . LYS A 1 181 ? 0.542 3.202 13.114 1.00 96.62 181 LYS A N 1
ATOM 1422 C CA . LYS A 1 181 ? 1.445 4.325 12.777 1.00 96.62 181 LYS A CA 1
ATOM 1423 C C . LYS A 1 181 ? 2.197 4.140 11.441 1.00 96.62 181 LYS A C 1
ATOM 1425 O O . LYS A 1 181 ? 3.255 4.720 11.229 1.00 96.62 181 LYS A O 1
ATOM 1430 N N . PHE A 1 182 ? 1.601 3.404 10.492 1.00 98.25 182 PHE A N 1
ATOM 1431 C CA . PHE A 1 182 ? 2.203 2.961 9.217 1.00 98.25 182 PHE A CA 1
ATOM 1432 C C . PHE A 1 182 ? 3.296 1.887 9.336 1.00 98.25 182 PHE A C 1
ATOM 1434 O O . PHE A 1 182 ? 3.969 1.583 8.343 1.00 98.25 182 PHE A O 1
ATOM 1441 N N . SER A 1 183 ? 3.474 1.282 10.506 1.00 97.81 183 SER A N 1
ATOM 1442 C CA . SER A 1 183 ? 4.354 0.134 10.673 1.00 97.81 183 SER A CA 1
ATOM 1443 C C . SER A 1 183 ? 3.817 -1.096 9.938 1.00 97.81 183 SER A C 1
ATOM 1445 O O . SER A 1 183 ? 2.636 -1.437 10.006 1.00 97.81 183 SER A O 1
ATOM 1447 N N . SER A 1 184 ? 4.710 -1.786 9.228 1.00 97.38 184 SER A N 1
ATOM 1448 C CA . SER A 1 184 ? 4.398 -3.043 8.545 1.00 97.38 184 SER A CA 1
ATOM 1449 C C . SER A 1 184 ? 4.769 -4.281 9.368 1.00 97.38 184 SER A C 1
ATOM 1451 O O . SER A 1 184 ? 4.457 -5.392 8.951 1.00 97.38 184 SER A O 1
ATOM 1453 N N . ASP A 1 185 ? 5.397 -4.133 10.534 1.00 95.56 185 ASP A N 1
ATOM 1454 C CA . ASP A 1 185 ? 5.752 -5.239 11.432 1.00 95.56 185 ASP A CA 1
ATOM 1455 C C . ASP A 1 185 ? 5.228 -5.083 12.868 1.00 95.56 185 ASP A C 1
ATOM 1457 O O . ASP A 1 185 ? 5.562 -5.902 13.724 1.00 95.56 185 ASP A O 1
ATOM 1461 N N . ASN A 1 186 ? 4.348 -4.109 13.115 1.00 94.50 186 ASN A N 1
ATOM 1462 C CA . ASN A 1 186 ? 3.536 -4.046 14.329 1.00 94.50 186 ASN A CA 1
ATOM 1463 C C . ASN A 1 186 ? 2.589 -5.255 14.436 1.00 94.50 186 ASN A C 1
ATOM 1465 O O . ASN A 1 186 ? 1.893 -5.606 13.475 1.00 94.50 186 ASN A O 1
ATOM 1469 N N . ALA A 1 187 ? 2.526 -5.846 15.625 1.00 93.69 187 ALA A N 1
ATOM 1470 C CA . ALA A 1 187 ? 1.556 -6.857 16.015 1.00 93.69 187 ALA A CA 1
ATOM 1471 C C . ALA A 1 187 ? 0.704 -6.328 17.176 1.00 93.69 187 ALA A C 1
ATOM 1473 O O . ALA A 1 187 ? 1.210 -5.695 18.094 1.00 93.69 187 ALA A O 1
ATOM 1474 N N . GLN A 1 188 ? -0.598 -6.602 17.156 1.00 91.38 188 GLN A N 1
ATOM 1475 C CA . GLN A 1 188 ? -1.530 -6.091 18.157 1.00 91.38 188 GLN A CA 1
ATOM 1476 C C . GLN A 1 188 ? -1.121 -6.486 19.580 1.00 91.38 188 GLN A C 1
ATOM 1478 O O . GLN A 1 188 ? -0.974 -7.683 19.865 1.00 91.38 188 GLN A O 1
ATOM 1483 N N . GLU A 1 189 ? -1.061 -5.507 20.489 1.00 89.06 189 GLU A N 1
ATOM 1484 C CA . GLU A 1 189 ? -0.762 -5.756 21.900 1.00 89.06 189 GLU A CA 1
ATOM 1485 C C . GLU A 1 189 ? -1.700 -6.823 22.489 1.00 89.06 189 GLU A C 1
ATOM 1487 O O . GLU A 1 189 ? -2.928 -6.761 22.384 1.00 89.06 189 GLU A O 1
ATOM 1492 N N . GLN A 1 190 ? -1.099 -7.827 23.122 1.00 87.69 190 GLN A N 1
ATOM 1493 C CA . GLN A 1 190 ? -1.781 -8.910 23.814 1.00 87.69 190 GLN A CA 1
ATOM 1494 C C . GLN A 1 190 ? -1.691 -8.725 25.331 1.00 87.69 190 GLN A C 1
ATOM 1496 O O . GLN A 1 190 ? -0.747 -8.134 25.864 1.00 87.69 190 GLN A O 1
ATOM 1501 N N . LYS A 1 191 ? -2.668 -9.303 26.043 1.00 83.88 191 LYS A N 1
ATOM 1502 C CA . LYS A 1 191 ? -2.784 -9.248 27.508 1.00 83.88 191 LYS A CA 1
ATOM 1503 C C . LYS A 1 191 ? -1.433 -9.506 28.194 1.00 83.88 191 LYS A C 1
ATOM 1505 O O . LYS A 1 191 ? -0.840 -10.567 28.016 1.00 83.88 191 LYS A O 1
ATOM 1510 N N . GLY A 1 192 ? -1.007 -8.554 29.027 1.00 83.00 192 GLY A N 1
ATOM 1511 C CA . GLY A 1 192 ? 0.278 -8.598 29.733 1.00 83.00 192 GLY A CA 1
ATOM 1512 C C . GLY A 1 192 ? 1.405 -7.788 29.080 1.00 83.00 192 GLY A C 1
ATOM 1513 O O . GLY A 1 192 ? 2.557 -7.993 29.448 1.00 83.00 192 GLY A O 1
ATOM 1514 N N . GLY A 1 193 ? 1.109 -6.885 28.136 1.00 79.69 193 GLY A N 1
ATOM 1515 C CA . GLY A 1 193 ? 2.110 -5.992 27.536 1.00 79.69 193 GLY A CA 1
ATOM 1516 C C . GLY A 1 193 ? 2.982 -6.648 26.464 1.00 79.69 193 GLY A C 1
ATOM 1517 O O . GLY A 1 193 ? 4.086 -6.175 26.186 1.00 79.69 193 GLY A O 1
ATOM 1518 N N . LYS A 1 194 ? 2.525 -7.765 25.884 1.00 80.94 194 LYS A N 1
ATOM 1519 C CA . LYS A 1 194 ? 3.225 -8.452 24.793 1.00 80.94 194 LYS A CA 1
ATOM 1520 C C . LYS A 1 194 ? 2.870 -7.764 23.475 1.00 80.94 194 LYS A C 1
ATOM 1522 O O . LYS A 1 194 ? 1.691 -7.631 23.188 1.00 80.94 194 LYS A O 1
ATOM 1527 N N . TYR A 1 195 ? 3.872 -7.404 22.677 1.00 80.88 195 TYR A N 1
ATOM 1528 C CA . TYR A 1 195 ? 3.716 -6.607 21.447 1.00 80.88 195 TYR A CA 1
ATOM 1529 C C . TYR A 1 195 ? 3.184 -5.182 21.699 1.00 80.88 195 TYR A C 1
ATOM 1531 O O . TYR A 1 195 ? 2.194 -4.742 21.131 1.00 80.88 195 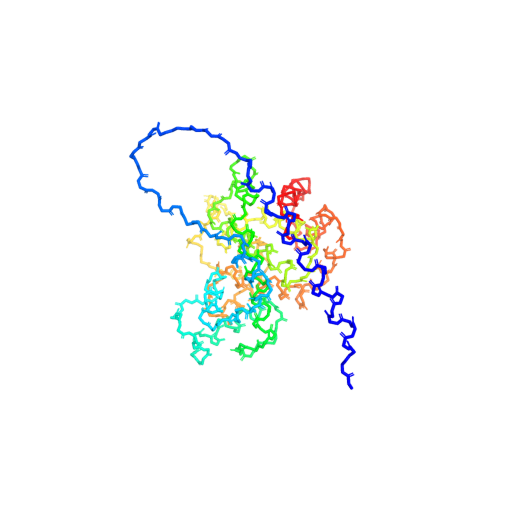TYR A O 1
ATOM 1539 N N . LYS A 1 196 ? 3.815 -4.477 22.644 1.00 79.31 196 LYS A N 1
ATOM 1540 C CA . LYS A 1 196 ? 3.454 -3.106 23.054 1.00 79.31 196 LYS A CA 1
ATOM 1541 C C . LYS A 1 196 ? 4.132 -1.998 22.226 1.00 79.31 196 LYS A C 1
ATOM 1543 O O . LYS A 1 196 ? 4.080 -0.836 22.620 1.00 79.31 196 LYS A O 1
ATOM 1548 N N . ASN A 1 197 ? 4.891 -2.363 21.193 1.00 80.75 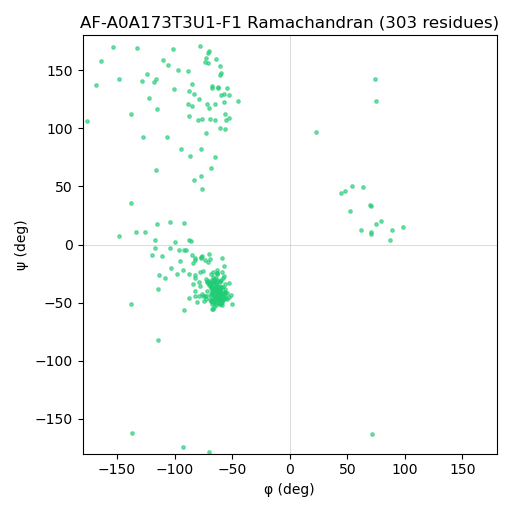197 ASN A N 1
ATOM 1549 C CA . ASN A 1 197 ? 5.734 -1.448 20.427 1.00 80.75 197 ASN A CA 1
ATOM 1550 C C . ASN A 1 197 ? 5.148 -1.270 19.024 1.00 80.75 197 ASN A C 1
ATOM 1552 O O . ASN A 1 197 ? 4.491 -2.167 18.518 1.00 80.75 197 ASN A O 1
ATOM 1556 N N . ASP A 1 198 ? 5.501 -0.189 18.332 1.00 83.06 198 ASP A N 1
ATOM 1557 C CA . ASP A 1 198 ? 5.135 -0.029 16.917 1.00 83.06 198 ASP A CA 1
ATOM 1558 C C . ASP A 1 198 ? 5.911 -0.994 15.987 1.00 83.06 198 ASP A C 1
ATOM 1560 O O . ASP A 1 198 ? 5.595 -1.109 14.810 1.00 83.06 198 ASP A O 1
ATOM 1564 N N . HIS A 1 199 ? 6.914 -1.727 16.486 1.00 89.31 199 HIS A N 1
ATOM 1565 C CA . HIS A 1 199 ? 7.711 -2.690 15.714 1.00 89.31 199 HIS A CA 1
ATOM 1566 C C . HIS A 1 199 ? 7.959 -3.968 16.527 1.00 89.31 199 HIS A C 1
ATOM 1568 O O . HIS A 1 199 ? 8.696 -3.954 17.519 1.00 89.31 199 HIS A O 1
ATOM 1574 N N . ASP A 1 200 ? 7.371 -5.090 16.099 1.00 88.38 200 ASP A N 1
ATOM 1575 C CA . ASP A 1 200 ? 7.338 -6.341 16.864 1.00 88.38 200 ASP A CA 1
ATOM 1576 C C . ASP A 1 200 ? 8.097 -7.468 16.162 1.00 88.38 200 ASP A C 1
ATOM 1578 O O . ASP A 1 200 ? 7.553 -8.516 15.817 1.00 88.38 200 ASP A O 1
ATOM 1582 N N . SER A 1 201 ? 9.409 -7.291 16.013 1.00 82.44 201 SER A N 1
ATOM 1583 C CA . SER A 1 201 ? 10.311 -8.283 15.403 1.00 82.44 201 SER A CA 1
ATOM 1584 C C . SER A 1 201 ? 10.296 -9.671 16.076 1.00 82.44 201 SER A C 1
ATOM 1586 O O . SER A 1 201 ? 10.698 -10.657 15.461 1.00 82.44 201 SER A O 1
ATOM 1588 N N . GLY A 1 202 ? 9.802 -9.769 17.318 1.00 80.88 202 GLY A N 1
ATOM 1589 C CA . GLY A 1 202 ? 9.561 -11.026 18.039 1.00 80.88 202 GLY A CA 1
ATOM 1590 C C . GLY A 1 202 ? 8.198 -11.691 17.773 1.00 80.88 202 GLY A C 1
ATOM 1591 O O . GLY A 1 202 ? 7.874 -12.695 18.413 1.00 80.88 202 GLY A O 1
ATOM 1592 N N . TYR A 1 203 ? 7.357 -11.142 16.891 1.00 88.81 203 TYR A N 1
ATOM 1593 C CA . TYR A 1 203 ? 6.093 -11.756 16.485 1.00 88.81 203 TYR A CA 1
ATOM 1594 C C . TYR A 1 203 ? 6.298 -12.769 15.348 1.00 88.81 203 TYR A C 1
ATOM 1596 O O . TYR A 1 203 ? 6.705 -12.429 14.238 1.00 88.81 203 TYR A O 1
ATOM 1604 N N . THR A 1 204 ? 5.945 -14.030 15.605 1.00 92.44 204 THR A N 1
ATOM 1605 C CA . THR A 1 204 ? 5.867 -15.064 14.565 1.00 92.44 204 THR A CA 1
ATOM 1606 C C . THR A 1 204 ? 4.483 -15.036 13.929 1.00 92.44 204 THR A C 1
ATOM 1608 O O . THR A 1 204 ? 3.505 -15.440 14.555 1.00 92.44 204 THR A O 1
ATOM 1611 N N . PHE A 1 205 ? 4.405 -14.602 12.670 1.00 94.38 205 PHE A N 1
ATOM 1612 C CA . PHE A 1 205 ? 3.140 -14.478 11.947 1.00 94.38 205 PHE A CA 1
ATOM 1613 C C . PHE A 1 205 ? 2.353 -15.796 11.866 1.00 94.38 205 PHE A C 1
ATOM 1615 O O . PHE A 1 205 ? 2.802 -16.779 11.267 1.00 94.38 205 PHE A O 1
ATOM 1622 N N . SER A 1 206 ? 1.119 -15.770 12.369 1.00 93.94 206 SER A N 1
ATOM 1623 C CA . SER A 1 206 ? 0.111 -16.815 12.176 1.00 93.94 206 SER A CA 1
ATOM 1624 C C . SER A 1 206 ? -1.155 -16.213 11.570 1.00 93.94 206 SER A C 1
ATOM 1626 O O . SER A 1 206 ? -1.493 -15.067 11.842 1.00 93.94 206 SER A O 1
ATOM 1628 N N . ALA A 1 207 ? -1.867 -16.970 10.735 1.00 93.50 207 ALA A N 1
ATOM 1629 C CA . ALA A 1 207 ? -3.139 -16.508 10.180 1.00 93.50 207 ALA A CA 1
ATOM 1630 C C . ALA A 1 207 ? -4.330 -16.757 11.121 1.00 93.50 207 ALA A C 1
ATOM 1632 O O . ALA A 1 207 ? -5.383 -16.157 10.941 1.00 93.50 207 ALA A O 1
ATOM 1633 N N . ASP A 1 208 ? -4.157 -17.620 12.123 1.00 92.69 208 ASP A N 1
ATOM 1634 C CA . ASP A 1 208 ? -5.253 -18.192 12.911 1.00 92.69 208 ASP A CA 1
ATOM 1635 C C . ASP A 1 208 ? -5.185 -17.787 14.404 1.00 92.69 208 ASP A C 1
ATOM 1637 O O . ASP A 1 208 ? -6.006 -18.211 15.215 1.00 92.69 208 ASP A O 1
ATOM 1641 N N . ASP A 1 209 ? -4.220 -16.932 14.770 1.00 90.25 209 ASP A N 1
ATOM 1642 C CA . ASP A 1 209 ? -3.961 -16.459 16.142 1.00 90.25 209 ASP A CA 1
ATOM 1643 C C . ASP A 1 209 ? -4.853 -15.295 16.609 1.00 90.25 209 ASP A C 1
ATOM 1645 O O . ASP A 1 209 ? -4.872 -14.985 17.799 1.00 90.25 209 ASP A O 1
ATOM 1649 N N . LYS A 1 210 ? -5.602 -14.668 15.690 1.00 90.19 210 LYS A N 1
ATOM 1650 C CA . LYS A 1 210 ? -6.453 -13.478 15.910 1.00 90.19 210 LYS A CA 1
ATOM 1651 C C . LYS A 1 210 ? -5.703 -12.212 16.359 1.00 90.19 210 LYS A C 1
ATOM 1653 O O . LYS A 1 210 ? -6.350 -11.249 16.758 1.00 90.19 210 LYS A O 1
ATOM 1658 N N . VAL A 1 211 ? -4.373 -12.192 16.270 1.00 92.00 211 VAL A N 1
ATOM 1659 C CA . VAL A 1 211 ? -3.542 -11.011 16.558 1.00 92.00 211 VAL A CA 1
ATOM 1660 C C . VAL A 1 211 ? -3.606 -10.077 15.346 1.00 92.00 211 VAL A C 1
ATOM 1662 O O . VAL A 1 211 ? -3.333 -10.528 14.234 1.00 92.00 211 VAL A O 1
ATOM 1665 N N . GLY A 1 212 ? -3.972 -8.806 15.516 1.00 93.94 212 GLY A N 1
ATOM 1666 C CA . GLY A 1 212 ? -3.864 -7.813 14.435 1.00 93.94 212 GLY A CA 1
ATOM 1667 C C . GLY A 1 212 ? -2.413 -7.648 13.970 1.00 93.94 212 GLY A C 1
ATOM 1668 O O . GLY A 1 212 ? -1.489 -7.821 14.763 1.00 93.94 212 GLY A O 1
ATOM 1669 N N . TYR A 1 213 ? -2.182 -7.397 12.681 1.00 96.69 213 TYR A N 1
ATOM 1670 C CA . TYR A 1 213 ? -0.821 -7.281 12.147 1.00 96.69 213 TYR A CA 1
ATOM 1671 C C . TYR A 1 213 ? -0.712 -6.310 10.970 1.00 96.69 213 TYR A C 1
ATOM 1673 O O . TYR A 1 213 ? -1.571 -6.314 10.088 1.00 96.69 213 TYR A O 1
ATOM 1681 N N . GLY A 1 214 ? 0.392 -5.561 10.909 1.00 97.19 214 GLY A N 1
ATOM 1682 C CA . GLY A 1 214 ? 0.750 -4.699 9.780 1.00 97.19 214 GLY A CA 1
ATOM 1683 C C . GLY A 1 214 ? -0.120 -3.446 9.637 1.00 97.19 214 GLY A C 1
ATOM 1684 O O . GLY A 1 214 ? -0.825 -3.049 10.568 1.00 97.19 214 GLY A O 1
ATOM 1685 N N . ILE A 1 215 ? -0.070 -2.829 8.450 1.00 97.62 215 ILE A N 1
ATOM 1686 C CA . ILE A 1 215 ? -0.571 -1.458 8.227 1.00 97.62 215 ILE A CA 1
ATOM 1687 C C . ILE A 1 215 ? -2.082 -1.245 8.452 1.00 97.62 215 ILE A C 1
ATOM 1689 O O . ILE A 1 215 ? -2.482 -0.123 8.755 1.00 97.62 215 ILE A O 1
ATOM 1693 N N . GLU A 1 216 ? -2.889 -2.305 8.338 1.00 95.88 216 GLU A N 1
ATOM 1694 C CA . GLU A 1 216 ? -4.350 -2.338 8.575 1.00 95.88 216 GLU A CA 1
ATOM 1695 C C . GLU A 1 216 ? -4.724 -3.232 9.779 1.00 95.88 216 GLU A C 1
ATOM 1697 O O . GLU A 1 216 ? -5.843 -3.718 9.872 1.00 95.88 216 GLU A O 1
ATOM 1702 N N . GLN A 1 217 ? -3.771 -3.558 10.667 1.00 95.19 217 GLN A N 1
ATOM 1703 C CA . GLN A 1 217 ? -3.997 -4.437 11.829 1.00 95.19 217 GLN A CA 1
ATOM 1704 C C . GLN A 1 217 ? -4.820 -5.704 11.519 1.00 95.19 217 GLN A C 1
ATOM 1706 O O . GLN A 1 217 ? -5.697 -6.110 12.283 1.00 95.19 217 GLN A O 1
ATOM 1711 N N . TRP A 1 218 ? -4.516 -6.384 10.408 1.00 95.25 218 TRP A N 1
ATOM 1712 C CA . TRP A 1 218 ? -5.333 -7.486 9.894 1.00 95.25 218 TRP A CA 1
ATOM 1713 C C . TRP A 1 218 ? -5.544 -8.599 10.931 1.00 95.25 218 TRP A C 1
ATOM 1715 O O . TRP A 1 218 ? -4.647 -9.400 11.194 1.00 95.25 218 TRP A O 1
ATOM 1725 N N . THR A 1 219 ? -6.759 -8.678 11.476 1.00 92.88 219 THR A N 1
ATOM 1726 C CA . THR A 1 219 ? -7.201 -9.708 12.439 1.00 92.88 219 THR A CA 1
ATOM 1727 C C . THR A 1 219 ? -7.987 -10.845 11.780 1.00 92.88 219 THR A C 1
ATOM 1729 O O . THR A 1 219 ? -8.027 -11.957 12.309 1.00 92.88 219 THR A O 1
ATOM 1732 N N . VAL A 1 220 ? -8.622 -10.589 10.629 1.00 90.94 220 VAL A N 1
ATOM 1733 C CA . VAL A 1 220 ? -9.492 -11.551 9.931 1.00 90.94 220 VAL A CA 1
ATOM 1734 C C . VAL A 1 220 ? -8.647 -12.672 9.303 1.00 90.94 220 VAL A C 1
ATOM 1736 O O . VAL A 1 220 ? -7.827 -12.374 8.426 1.00 90.94 220 VAL A O 1
ATOM 1739 N N . PRO A 1 221 ? -8.856 -13.959 9.661 1.00 93.94 221 PRO A N 1
ATOM 1740 C CA . PRO A 1 221 ? -7.970 -15.047 9.240 1.00 93.94 221 PRO A CA 1
ATOM 1741 C C . PRO A 1 221 ? -7.782 -15.175 7.730 1.00 93.94 221 PRO A C 1
ATOM 1743 O O . PRO A 1 221 ? -6.673 -15.424 7.262 1.00 93.94 221 PRO A O 1
ATOM 1746 N N . ASP A 1 222 ? -8.834 -14.963 6.941 1.00 92.75 222 ASP A N 1
ATOM 1747 C CA . ASP A 1 222 ? -8.737 -15.085 5.485 1.00 92.75 222 ASP A CA 1
ATOM 1748 C C . ASP A 1 222 ? -7.944 -13.935 4.854 1.00 92.75 222 ASP A C 1
ATOM 1750 O O . ASP A 1 222 ? -7.193 -14.164 3.906 1.00 92.75 222 ASP A O 1
ATOM 1754 N N . VAL A 1 223 ? -7.985 -12.732 5.436 1.00 92.44 223 VAL A N 1
ATOM 1755 C CA . VAL A 1 223 ? -7.128 -11.618 5.003 1.00 92.44 223 VAL A CA 1
ATOM 1756 C C . VAL A 1 223 ? -5.671 -11.868 5.405 1.00 92.44 223 VAL A C 1
ATOM 1758 O O . VAL A 1 223 ? -4.773 -11.727 4.573 1.00 92.44 223 VAL A O 1
ATOM 1761 N N . LYS A 1 224 ? -5.420 -12.402 6.611 1.00 96.38 224 LYS A N 1
ATOM 1762 C CA . LYS A 1 224 ? -4.076 -12.861 7.013 1.00 96.38 224 LYS A CA 1
ATOM 1763 C C . LYS A 1 224 ? -3.540 -13.974 6.093 1.00 96.38 224 LYS A C 1
ATOM 1765 O O . LYS A 1 224 ? -2.354 -13.973 5.755 1.00 96.38 224 LYS A O 1
ATOM 1770 N N . LYS A 1 225 ? -4.389 -14.896 5.615 1.00 96.94 225 LYS A N 1
ATOM 1771 C CA . LYS A 1 225 ? -4.017 -15.901 4.593 1.00 96.94 225 LYS A CA 1
ATOM 1772 C C . LYS A 1 225 ? -3.693 -15.250 3.245 1.00 96.94 225 LYS A C 1
ATOM 1774 O O . LYS A 1 225 ? -2.714 -15.653 2.615 1.00 96.94 225 LYS A O 1
ATOM 1779 N N . ILE A 1 226 ? -4.445 -14.232 2.814 1.00 96.81 226 ILE A N 1
ATOM 1780 C CA . ILE A 1 226 ? -4.139 -13.466 1.592 1.00 96.81 226 ILE A CA 1
ATOM 1781 C C . ILE A 1 226 ? -2.778 -12.769 1.721 1.00 96.81 226 ILE A C 1
ATOM 1783 O O . ILE A 1 226 ? -1.979 -12.878 0.788 1.00 96.81 226 ILE A O 1
ATOM 1787 N N . LEU A 1 227 ? -2.459 -12.144 2.861 1.00 98.06 227 LEU A N 1
ATOM 1788 C CA . LEU A 1 227 ? -1.139 -11.549 3.111 1.00 98.06 227 LEU A CA 1
ATOM 1789 C C . LEU A 1 227 ? -0.021 -12.600 3.046 1.00 98.06 227 LEU A C 1
ATOM 1791 O O . LEU A 1 227 ? 0.932 -12.444 2.279 1.00 98.06 227 LEU A O 1
ATOM 1795 N N . LYS A 1 228 ? -0.165 -13.715 3.775 1.00 98.12 228 LYS A N 1
ATOM 1796 C CA . LYS A 1 228 ? 0.802 -14.830 3.782 1.00 98.12 228 LYS A CA 1
ATOM 1797 C C . LYS A 1 228 ? 1.070 -15.376 2.378 1.00 98.12 228 LYS A C 1
ATOM 1799 O O . LYS A 1 228 ? 2.224 -15.571 1.995 1.00 98.12 228 LYS A O 1
ATOM 1804 N N . ASN A 1 229 ? 0.012 -15.592 1.598 1.00 98.00 229 ASN A N 1
ATOM 1805 C CA . ASN A 1 229 ? 0.119 -16.075 0.225 1.00 98.00 229 ASN A CA 1
ATOM 1806 C C . ASN A 1 229 ? 0.759 -15.023 -0.690 1.00 98.00 229 ASN A C 1
ATOM 1808 O O . ASN A 1 229 ? 1.634 -15.362 -1.479 1.00 98.00 229 ASN A O 1
ATOM 1812 N N . THR A 1 230 ? 0.404 -13.746 -0.545 1.00 98.38 230 THR A N 1
ATOM 1813 C CA . THR A 1 230 ? 0.975 -12.644 -1.338 1.00 98.38 230 THR A CA 1
ATOM 1814 C C . THR A 1 230 ? 2.472 -12.476 -1.085 1.00 98.38 230 THR A C 1
ATOM 1816 O O . THR A 1 230 ? 3.241 -12.416 -2.045 1.00 98.38 230 THR A O 1
ATOM 1819 N N . ALA A 1 231 ? 2.900 -12.499 0.179 1.00 98.44 231 ALA A N 1
ATOM 1820 C CA . ALA A 1 231 ? 4.308 -12.469 0.568 1.00 98.44 231 ALA A CA 1
ATOM 1821 C C . ALA A 1 231 ? 5.081 -13.679 0.004 1.00 98.44 231 ALA A C 1
ATOM 1823 O O . ALA A 1 231 ? 6.104 -13.505 -0.664 1.00 98.44 231 ALA A O 1
ATOM 1824 N N . LYS A 1 232 ? 4.530 -14.899 0.141 1.00 98.38 232 LYS A N 1
ATOM 1825 C CA . LYS A 1 232 ? 5.096 -16.131 -0.441 1.00 98.38 232 LYS A CA 1
ATOM 1826 C C . LYS A 1 232 ? 5.220 -16.054 -1.968 1.00 98.38 232 LYS A C 1
ATOM 1828 O O . LYS A 1 232 ? 6.284 -16.342 -2.508 1.00 98.38 232 LYS A O 1
ATOM 1833 N N . GLU A 1 233 ? 4.168 -15.631 -2.673 1.00 97.81 233 GLU A N 1
ATOM 1834 C CA . GLU A 1 233 ? 4.198 -15.418 -4.128 1.00 97.81 233 GLU A CA 1
ATOM 1835 C C . GLU A 1 233 ? 5.275 -14.394 -4.529 1.00 97.81 233 GLU A C 1
ATOM 1837 O O . GLU A 1 233 ? 5.882 -14.518 -5.593 1.00 97.81 233 GLU A O 1
ATOM 1842 N N . MET A 1 234 ? 5.493 -13.358 -3.714 1.00 98.50 234 MET A N 1
ATOM 1843 C CA . MET A 1 234 ? 6.478 -12.297 -3.958 1.00 98.50 234 MET A CA 1
ATOM 1844 C C . MET A 1 234 ? 7.903 -12.677 -3.530 1.00 98.50 234 MET A C 1
ATOM 1846 O O . MET A 1 234 ? 8.848 -12.030 -3.977 1.00 98.50 234 MET A O 1
ATOM 1850 N N . GLY A 1 235 ? 8.085 -13.755 -2.762 1.00 98.12 235 GLY A N 1
ATOM 1851 C CA . GLY A 1 235 ? 9.393 -14.182 -2.255 1.00 98.12 235 GLY A CA 1
ATOM 1852 C C . GLY A 1 235 ? 9.955 -13.247 -1.179 1.00 98.12 235 GLY A C 1
ATOM 1853 O O . GLY A 1 235 ? 11.162 -13.035 -1.133 1.00 98.12 235 GLY A O 1
ATOM 1854 N N . VAL A 1 236 ? 9.082 -12.653 -0.361 1.00 98.06 236 VAL A N 1
ATOM 1855 C CA . VAL A 1 236 ? 9.436 -11.718 0.721 1.00 98.06 236 VAL A CA 1
ATOM 1856 C C . VAL A 1 236 ? 8.700 -12.083 2.015 1.00 98.06 236 VAL A C 1
ATOM 1858 O O . VAL A 1 236 ? 7.787 -12.910 2.008 1.00 98.06 236 VAL A O 1
ATOM 1861 N N . ASN A 1 237 ? 9.090 -11.464 3.129 1.00 97.56 237 ASN A N 1
ATOM 1862 C CA . ASN A 1 237 ? 8.409 -11.628 4.414 1.00 97.56 237 ASN A CA 1
ATOM 1863 C C . ASN A 1 237 ? 7.059 -10.894 4.433 1.00 97.56 237 ASN A C 1
ATOM 1865 O O . ASN A 1 237 ? 6.856 -9.922 3.710 1.00 97.56 237 ASN A O 1
ATOM 1869 N N . VAL A 1 238 ? 6.149 -11.320 5.314 1.00 97.31 238 VAL A N 1
ATOM 1870 C CA . VAL A 1 238 ? 4.858 -10.638 5.548 1.00 97.31 238 VAL A CA 1
ATOM 1871 C C . VAL A 1 238 ? 5.005 -9.217 6.103 1.00 97.31 238 VAL A C 1
ATOM 1873 O O . VAL A 1 238 ? 4.098 -8.414 5.912 1.00 97.31 238 VAL A O 1
ATOM 1876 N N . SER A 1 239 ? 6.147 -8.895 6.721 1.00 97.31 239 SER A N 1
ATOM 1877 C CA . SER A 1 239 ? 6.529 -7.548 7.167 1.00 97.31 239 SER A CA 1
ATOM 1878 C C . SER A 1 239 ? 6.984 -6.617 6.039 1.00 97.31 239 SER A C 1
ATOM 1880 O O . SER A 1 239 ? 7.164 -5.420 6.266 1.00 97.31 239 SER A O 1
ATOM 1882 N N . ASP A 1 240 ? 7.195 -7.131 4.821 1.00 98.31 240 ASP A N 1
ATOM 1883 C CA . ASP A 1 240 ? 7.581 -6.302 3.683 1.00 98.31 240 ASP A CA 1
ATOM 1884 C C . ASP A 1 240 ? 6.398 -5.425 3.253 1.00 98.31 240 ASP A C 1
ATOM 1886 O O . ASP A 1 240 ? 5.354 -5.919 2.814 1.00 98.31 240 ASP A O 1
ATOM 1890 N N . ILE A 1 241 ? 6.573 -4.106 3.353 1.00 98.69 241 ILE A N 1
ATOM 1891 C CA . ILE A 1 241 ? 5.550 -3.121 2.991 1.00 98.69 241 ILE A CA 1
ATOM 1892 C C . ILE A 1 241 ? 5.008 -3.331 1.568 1.00 98.69 241 ILE A C 1
ATOM 1894 O O . ILE A 1 241 ? 3.817 -3.145 1.343 1.00 98.69 241 ILE A O 1
ATOM 1898 N N . ASN A 1 242 ? 5.810 -3.794 0.603 1.00 98.81 242 ASN A N 1
ATOM 1899 C CA . ASN A 1 242 ? 5.314 -4.047 -0.752 1.00 98.81 242 ASN A CA 1
ATOM 1900 C C . ASN A 1 242 ? 4.410 -5.293 -0.823 1.00 98.81 242 ASN A C 1
ATOM 1902 O O . ASN A 1 242 ? 3.482 -5.314 -1.633 1.00 98.81 242 ASN A O 1
ATOM 1906 N N . ALA A 1 243 ? 4.614 -6.306 0.028 1.00 98.81 243 ALA A N 1
ATOM 1907 C CA . ALA A 1 243 ? 3.676 -7.429 0.153 1.00 98.81 243 ALA A CA 1
ATOM 1908 C C . ALA A 1 243 ? 2.349 -6.998 0.793 1.00 98.81 243 ALA A C 1
ATOM 1910 O O . ALA A 1 243 ? 1.282 -7.466 0.384 1.00 98.81 243 ALA A O 1
ATOM 1911 N N . GLN A 1 244 ? 2.405 -6.061 1.741 1.00 98.81 244 GLN A N 1
ATOM 1912 C CA . GLN A 1 244 ? 1.219 -5.462 2.347 1.00 98.81 244 GLN A CA 1
ATOM 1913 C C . GLN A 1 244 ? 0.458 -4.598 1.335 1.00 98.81 244 GLN A C 1
ATOM 1915 O O . GLN A 1 244 ? -0.715 -4.860 1.103 1.00 98.81 244 GLN A O 1
ATOM 1920 N N . LEU A 1 245 ? 1.117 -3.701 0.592 1.00 98.88 245 LEU A N 1
ATOM 1921 C CA . LEU A 1 245 ? 0.484 -2.915 -0.482 1.00 98.88 245 LEU A CA 1
ATOM 1922 C C . LEU A 1 245 ? -0.115 -3.790 -1.606 1.00 98.88 245 LEU A C 1
ATOM 1924 O O . LEU A 1 245 ? -1.194 -3.494 -2.122 1.00 98.88 245 LEU A O 1
ATOM 1928 N N . ALA A 1 246 ? 0.529 -4.908 -1.963 1.00 98.81 246 ALA A N 1
ATOM 1929 C CA . ALA A 1 246 ? -0.057 -5.897 -2.876 1.00 98.81 246 ALA A CA 1
ATOM 1930 C C . ALA A 1 246 ? -1.299 -6.597 -2.286 1.00 98.81 246 ALA A C 1
ATOM 1932 O O . ALA A 1 246 ? -2.191 -6.992 -3.040 1.00 98.81 246 ALA A O 1
ATOM 1933 N N . THR A 1 247 ? -1.370 -6.742 -0.961 1.00 98.62 247 THR A N 1
ATOM 1934 C CA . THR A 1 247 ? -2.536 -7.278 -0.240 1.00 98.62 247 THR A CA 1
ATOM 1935 C C . THR A 1 247 ? -3.680 -6.262 -0.234 1.00 98.62 247 THR A C 1
ATOM 1937 O O . THR A 1 247 ? -4.768 -6.617 -0.681 1.00 98.62 247 THR A O 1
ATOM 1940 N N . VAL A 1 248 ? -3.408 -4.985 0.079 1.00 98.50 248 VAL A N 1
ATOM 1941 C CA . VAL A 1 248 ? -4.382 -3.877 -0.035 1.00 98.50 248 VAL A CA 1
ATOM 1942 C C . VAL A 1 248 ? -4.995 -3.825 -1.441 1.00 98.50 248 VAL A C 1
ATOM 1944 O O . VAL A 1 248 ? -6.215 -3.757 -1.595 1.00 98.50 248 VAL A O 1
ATOM 1947 N N . ARG A 1 249 ? -4.175 -3.945 -2.502 1.00 98.31 249 ARG A N 1
ATOM 1948 C CA . ARG A 1 249 ? -4.693 -4.037 -3.881 1.00 98.31 249 ARG A CA 1
ATOM 1949 C C . ARG A 1 249 ? -5.623 -5.242 -4.065 1.00 98.31 249 ARG A C 1
ATOM 1951 O O . ARG A 1 249 ? -6.692 -5.084 -4.649 1.00 98.31 249 ARG A O 1
ATOM 1958 N N . LYS A 1 250 ? -5.239 -6.437 -3.594 1.00 97.69 250 LYS A N 1
ATOM 1959 C CA . LYS A 1 250 ? -6.083 -7.645 -3.688 1.00 97.69 250 LYS A CA 1
ATOM 1960 C C . LYS A 1 250 ? -7.414 -7.469 -2.941 1.00 97.69 250 LYS A C 1
ATOM 1962 O O . LYS A 1 250 ? -8.433 -7.938 -3.446 1.00 97.69 250 LYS A O 1
ATOM 1967 N N . GLU A 1 251 ? -7.437 -6.771 -1.807 1.00 97.00 251 GLU A N 1
ATOM 1968 C CA . GLU A 1 251 ? -8.676 -6.445 -1.089 1.00 97.00 251 GLU A CA 1
ATOM 1969 C C . GLU A 1 251 ? -9.579 -5.504 -1.892 1.00 97.00 251 GLU A C 1
ATOM 1971 O O . GLU A 1 251 ? -10.745 -5.840 -2.115 1.00 97.00 251 GLU A O 1
ATOM 1976 N N . ILE A 1 252 ? -9.034 -4.395 -2.403 1.00 96.94 252 ILE A N 1
ATOM 1977 C CA . ILE A 1 252 ? -9.774 -3.415 -3.215 1.00 96.94 252 ILE A CA 1
ATOM 1978 C C . ILE A 1 252 ? -10.334 -4.045 -4.502 1.00 96.94 252 ILE A C 1
ATOM 1980 O O . ILE A 1 252 ? -11.485 -3.805 -4.862 1.00 96.94 252 ILE A O 1
ATOM 1984 N N . GLU A 1 253 ? -9.527 -4.840 -5.209 1.00 96.25 253 GLU A N 1
ATOM 1985 C CA . GLU A 1 253 ? -9.851 -5.321 -6.558 1.00 96.25 253 GLU A CA 1
ATOM 1986 C C . GLU A 1 253 ? -10.555 -6.683 -6.601 1.00 96.25 253 GLU A C 1
ATOM 1988 O O . GLU A 1 253 ? -11.153 -7.008 -7.628 1.00 96.25 253 GLU A O 1
ATOM 1993 N N . LYS A 1 254 ? -10.433 -7.523 -5.559 1.00 95.38 254 LYS A N 1
ATOM 1994 C CA . LYS A 1 254 ? -10.820 -8.947 -5.647 1.00 95.38 254 LYS A CA 1
ATOM 1995 C C . LYS A 1 254 ? -11.565 -9.491 -4.437 1.00 95.38 254 LYS A C 1
ATOM 1997 O O . LYS A 1 254 ? -12.593 -10.132 -4.622 1.00 95.38 254 LYS A O 1
ATOM 2002 N N . THR A 1 255 ? -11.056 -9.302 -3.221 1.00 95.00 255 THR A N 1
ATOM 2003 C CA . THR A 1 255 ? -11.537 -10.078 -2.058 1.00 95.00 255 THR A CA 1
ATOM 2004 C C . THR A 1 255 ? -12.474 -9.311 -1.132 1.00 95.00 255 THR A C 1
ATOM 2006 O O . THR A 1 255 ? -13.249 -9.937 -0.415 1.00 95.00 255 THR A O 1
ATOM 2009 N N . ARG A 1 256 ? -12.461 -7.973 -1.165 1.00 95.06 256 ARG A N 1
ATOM 2010 C CA . ARG A 1 256 ? -13.302 -7.101 -0.324 1.00 95.06 256 ARG A CA 1
ATOM 2011 C C . ARG A 1 256 ? -13.880 -5.920 -1.105 1.00 95.06 256 ARG A C 1
ATOM 2013 O O . ARG A 1 256 ? -14.051 -4.822 -0.576 1.00 95.06 256 ARG A O 1
ATOM 2020 N N . ILE A 1 257 ? -14.216 -6.170 -2.371 1.00 96.06 257 ILE A N 1
ATOM 2021 C CA . ILE A 1 257 ? -14.664 -5.160 -3.342 1.00 96.06 257 ILE A CA 1
ATOM 2022 C C . ILE A 1 257 ? -15.806 -4.300 -2.781 1.00 96.06 257 ILE A C 1
ATOM 2024 O O . ILE A 1 257 ? -15.776 -3.086 -2.931 1.00 96.06 257 ILE A O 1
ATOM 2028 N N . ASN A 1 258 ? -16.796 -4.898 -2.110 1.00 97.19 258 ASN A N 1
ATOM 2029 C CA . ASN A 1 258 ? -17.943 -4.155 -1.574 1.00 97.19 258 ASN A CA 1
ATOM 2030 C C . ASN A 1 258 ? -17.566 -3.235 -0.401 1.00 97.19 258 ASN A C 1
ATOM 2032 O O . ASN A 1 258 ? -17.984 -2.077 -0.402 1.00 97.19 258 ASN A O 1
ATOM 2036 N N . ASP A 1 259 ? -16.746 -3.717 0.544 1.00 96.31 259 ASP A N 1
ATOM 2037 C CA . ASP A 1 259 ? -16.246 -2.905 1.663 1.00 96.31 259 ASP A CA 1
ATOM 2038 C C . ASP A 1 259 ? -15.463 -1.698 1.115 1.00 96.31 259 ASP A C 1
ATOM 2040 O O . ASP A 1 259 ? -15.772 -0.546 1.419 1.00 96.31 259 ASP A O 1
ATOM 2044 N N . TRP A 1 260 ? -14.497 -1.946 0.224 1.00 97.56 260 TRP A N 1
ATOM 2045 C CA . TRP A 1 260 ? -13.654 -0.899 -0.356 1.00 97.56 260 TRP A CA 1
ATOM 2046 C C . TRP A 1 260 ? -14.403 0.038 -1.309 1.00 97.56 260 TRP A C 1
ATOM 2048 O O . TRP A 1 260 ? -14.115 1.234 -1.329 1.00 97.56 260 TRP A O 1
ATOM 2058 N N . LYS A 1 261 ? -15.408 -0.446 -2.051 1.00 97.94 261 LYS A N 1
ATOM 2059 C CA . LYS A 1 261 ? -16.283 0.395 -2.887 1.00 97.94 261 LYS A CA 1
ATOM 2060 C C . LYS A 1 261 ? -17.040 1.422 -2.043 1.00 97.94 261 LYS A C 1
ATOM 2062 O O . LYS A 1 261 ? -17.174 2.569 -2.473 1.00 97.94 261 LYS A O 1
ATOM 2067 N N . ALA A 1 262 ? -17.483 1.051 -0.839 1.00 98.31 262 ALA A N 1
ATOM 2068 C CA . ALA A 1 262 ? -18.116 1.985 0.090 1.00 98.31 262 ALA A CA 1
ATOM 2069 C C . ALA A 1 262 ? -17.146 3.091 0.549 1.00 98.31 262 ALA A C 1
ATOM 2071 O O . ALA A 1 262 ? -17.555 4.251 0.617 1.00 98.3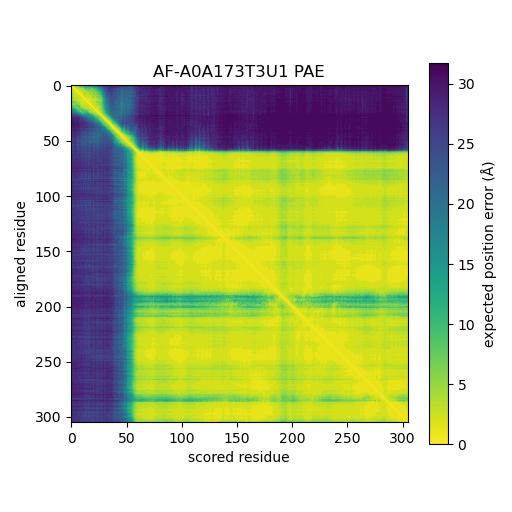1 262 ALA A O 1
ATOM 2072 N N . VAL A 1 263 ? -15.861 2.766 0.757 1.00 98.38 263 VAL A N 1
ATOM 2073 C CA . VAL A 1 263 ? -14.791 3.734 1.077 1.00 98.38 263 VAL A CA 1
ATOM 2074 C C . VAL A 1 263 ? -14.499 4.674 -0.093 1.00 98.38 263 VAL A C 1
ATOM 2076 O O . VAL A 1 263 ? -14.577 5.893 0.048 1.00 98.38 263 VAL A O 1
ATOM 2079 N N . ILE A 1 264 ? -14.178 4.131 -1.270 1.00 96.88 264 ILE A N 1
ATOM 2080 C CA . ILE A 1 264 ? -13.695 4.937 -2.405 1.00 96.88 264 ILE A CA 1
ATOM 2081 C C . ILE A 1 264 ? -14.813 5.698 -3.129 1.00 96.88 264 ILE A C 1
ATOM 2083 O O . ILE A 1 264 ? -14.521 6.593 -3.914 1.00 96.88 264 ILE A O 1
ATOM 2087 N N . SER A 1 265 ? -16.088 5.411 -2.841 1.00 98.06 265 SER A N 1
ATOM 2088 C CA . SER A 1 265 ? -17.216 6.243 -3.292 1.00 98.06 265 SER A CA 1
ATOM 2089 C C . SER A 1 265 ? -17.288 7.619 -2.609 1.00 98.06 265 SER A C 1
ATOM 2091 O O . SER A 1 265 ? -18.042 8.483 -3.054 1.00 98.06 265 SER A O 1
ATOM 2093 N N . LYS A 1 266 ? -16.525 7.833 -1.529 1.00 98.62 266 LYS A N 1
ATOM 2094 C CA . LYS A 1 266 ? -16.507 9.080 -0.755 1.00 98.62 266 LYS A CA 1
ATOM 2095 C C . LYS A 1 266 ? -15.496 10.082 -1.315 1.00 98.62 266 LYS A C 1
ATOM 2097 O O . LYS A 1 266 ? -14.463 9.699 -1.869 1.00 98.62 266 LYS A O 1
ATOM 2102 N N . THR A 1 267 ? -15.790 11.374 -1.161 1.00 97.25 267 THR A N 1
ATOM 2103 C CA . THR A 1 267 ? -15.049 12.459 -1.828 1.00 97.25 267 THR A CA 1
ATOM 2104 C C . THR A 1 267 ? -14.261 13.350 -0.871 1.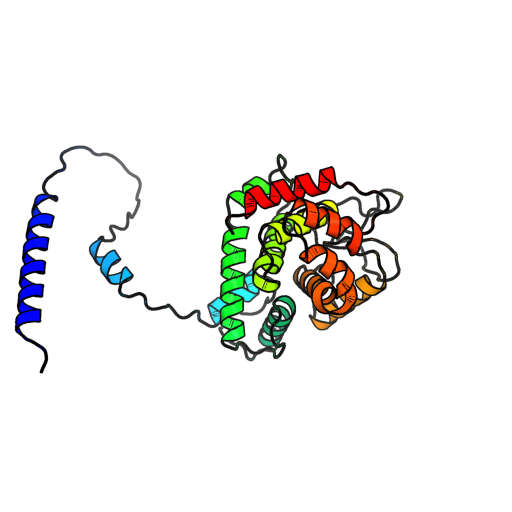00 97.25 267 THR A C 1
ATOM 2106 O O . THR A 1 267 ? -13.243 13.903 -1.292 1.00 97.25 267 THR A O 1
ATOM 2109 N N . THR A 1 268 ? -14.658 13.472 0.402 1.00 98.69 268 THR A N 1
ATOM 2110 C CA . THR A 1 268 ? -13.878 14.171 1.441 1.00 98.69 268 THR A CA 1
ATOM 2111 C C . THR A 1 268 ? -13.052 13.195 2.282 1.00 98.69 268 THR A C 1
ATOM 2113 O O . THR A 1 268 ? -13.450 12.051 2.494 1.00 98.69 268 THR A O 1
ATOM 2116 N N . TYR A 1 269 ? -11.901 13.631 2.811 1.00 98.56 269 TYR A N 1
ATOM 2117 C CA . TYR A 1 269 ? -11.071 12.760 3.658 1.00 98.56 269 TYR A CA 1
ATOM 2118 C C . TYR A 1 269 ? -11.784 12.328 4.950 1.00 98.56 269 TYR A C 1
ATOM 2120 O O . TYR A 1 269 ? -11.470 11.264 5.472 1.00 98.56 269 TYR A O 1
ATOM 2128 N N . ASN A 1 270 ? -12.755 13.110 5.440 1.00 98.69 270 ASN A N 1
ATOM 2129 C CA . ASN A 1 270 ? -13.568 12.753 6.604 1.00 98.69 270 ASN A CA 1
ATOM 2130 C C . ASN A 1 270 ? -14.478 11.561 6.297 1.00 98.69 270 ASN A C 1
ATOM 2132 O O . ASN A 1 270 ? -14.379 10.538 6.962 1.00 98.69 270 ASN A O 1
ATOM 2136 N N . GLU A 1 271 ? -15.303 11.662 5.252 1.00 98.75 271 GLU A N 1
ATOM 2137 C CA . GLU A 1 271 ? -16.226 10.586 4.870 1.00 98.75 271 GLU A CA 1
ATOM 2138 C C . GLU A 1 271 ? -15.487 9.312 4.454 1.00 98.75 271 GLU A C 1
ATOM 2140 O O . GLU A 1 271 ? -15.953 8.215 4.742 1.00 98.75 271 GLU A O 1
ATOM 2145 N N . VAL A 1 272 ? -14.336 9.444 3.780 1.00 98.81 272 VAL A N 1
ATOM 2146 C CA . VAL A 1 272 ? -13.464 8.305 3.455 1.00 98.81 272 VAL A CA 1
ATOM 2147 C C . VAL A 1 272 ? -12.956 7.648 4.740 1.00 98.81 272 VAL A C 1
ATOM 2149 O O . VAL A 1 272 ? -12.981 6.424 4.844 1.00 98.81 272 VAL A O 1
ATOM 2152 N N . SER A 1 273 ? -12.508 8.449 5.714 1.00 98.62 273 SER A N 1
ATOM 2153 C CA . SER A 1 273 ? -11.995 7.955 6.995 1.00 98.62 273 SER A CA 1
ATOM 2154 C C . SER A 1 273 ? -13.074 7.207 7.784 1.00 98.62 273 SER A C 1
ATOM 2156 O O . SER A 1 273 ? -12.824 6.108 8.279 1.00 98.62 273 SER A O 1
ATOM 2158 N N . ASP A 1 274 ? -14.294 7.750 7.815 1.00 98.62 274 ASP A N 1
ATOM 2159 C CA . ASP A 1 274 ? -15.457 7.125 8.450 1.00 98.62 274 ASP A CA 1
ATOM 2160 C C . ASP A 1 274 ? -15.873 5.834 7.738 1.00 98.62 274 ASP A C 1
ATOM 2162 O O . ASP A 1 274 ? -16.041 4.792 8.369 1.00 98.62 274 ASP A O 1
ATOM 2166 N N . ALA A 1 275 ? -15.993 5.876 6.407 1.00 98.44 275 ALA A N 1
ATOM 2167 C CA . ALA A 1 275 ? -16.399 4.723 5.616 1.00 98.44 275 ALA A CA 1
ATOM 2168 C C . ALA A 1 275 ? -15.388 3.574 5.720 1.00 98.44 275 ALA A C 1
ATOM 2170 O O . ALA A 1 275 ? -15.797 2.414 5.728 1.00 98.44 275 ALA A O 1
ATOM 2171 N N . PHE A 1 276 ? -14.091 3.870 5.834 1.00 98.06 276 PHE A N 1
ATOM 2172 C CA . PHE A 1 276 ? -13.065 2.861 6.092 1.00 98.06 276 PHE A CA 1
ATOM 217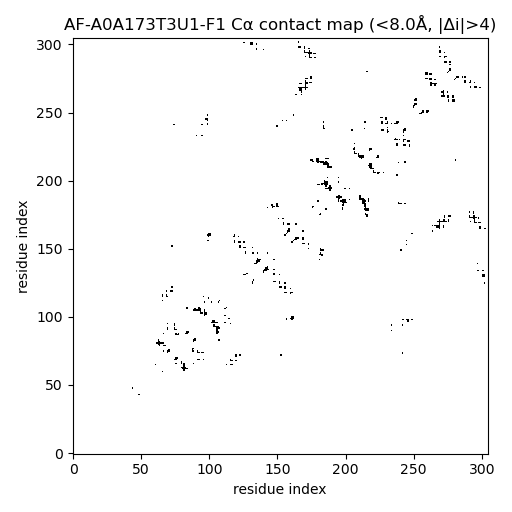3 C C . PHE A 1 276 ? -13.260 2.205 7.468 1.00 98.06 276 PHE A C 1
ATOM 2175 O O . PHE A 1 276 ? -13.277 0.979 7.566 1.00 98.06 276 PHE A O 1
ATOM 2182 N N . LEU A 1 277 ? -13.537 2.996 8.507 1.00 96.19 277 LEU A N 1
A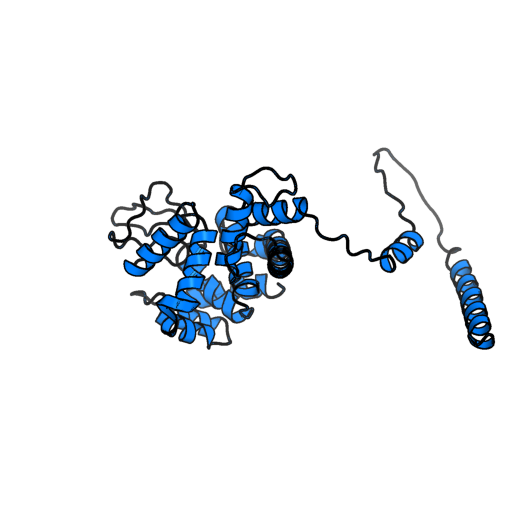TOM 2183 C CA . LEU A 1 277 ? -13.840 2.491 9.849 1.00 96.19 277 LEU A CA 1
ATOM 2184 C C . LEU A 1 277 ? -15.116 1.629 9.894 1.00 96.19 277 LEU A C 1
ATOM 2186 O O . LEU A 1 277 ? -15.185 0.636 10.621 1.00 96.19 277 LEU A O 1
ATOM 2190 N N . ASP A 1 278 ? -16.127 1.999 9.108 1.00 97.00 278 ASP A N 1
ATOM 2191 C CA . ASP A 1 278 ? -17.422 1.317 9.047 1.00 97.00 278 ASP A CA 1
ATOM 2192 C C . ASP A 1 278 ? -17.414 0.036 8.203 1.00 97.00 278 ASP A C 1
ATOM 2194 O O . ASP A 1 278 ? -18.158 -0.898 8.507 1.00 97.00 278 ASP A O 1
ATOM 2198 N N . ASN A 1 279 ? -16.593 -0.018 7.150 1.00 95.88 279 ASN A N 1
ATOM 2199 C CA . ASN A 1 279 ? -16.631 -1.090 6.152 1.00 95.88 279 ASN A CA 1
ATOM 2200 C C . ASN A 1 279 ? -15.366 -1.958 6.150 1.00 95.88 279 ASN A C 1
ATOM 2202 O O . ASN A 1 279 ? -15.474 -3.173 6.000 1.00 95.88 279 ASN A O 1
ATOM 2206 N N . VAL A 1 280 ? -14.178 -1.384 6.344 1.00 93.94 280 VAL A N 1
ATOM 2207 C CA . VAL A 1 280 ? -12.914 -2.134 6.294 1.00 93.94 280 VAL A CA 1
ATOM 2208 C C . VAL A 1 280 ? -12.522 -2.639 7.683 1.00 93.94 280 VAL A C 1
ATOM 2210 O O . VAL A 1 280 ? -12.426 -3.851 7.863 1.00 93.94 280 VAL A O 1
ATOM 2213 N N . GLU A 1 281 ? -12.393 -1.756 8.673 1.00 91.81 281 GLU A N 1
ATOM 2214 C CA . GLU A 1 281 ? -11.871 -2.134 10.001 1.00 91.81 281 GLU A CA 1
ATOM 2215 C C . GLU A 1 281 ? -12.926 -2.749 10.922 1.00 91.81 281 GLU A C 1
ATOM 2217 O O . GLU A 1 281 ? -12.684 -3.752 11.591 1.00 91.81 281 GLU A O 1
ATOM 2222 N N . LYS A 1 282 ? -14.127 -2.151 10.965 1.00 91.06 282 LYS A N 1
ATOM 2223 C CA . LYS A 1 282 ? -15.240 -2.578 11.832 1.00 91.06 282 LYS A CA 1
ATOM 2224 C C . LYS A 1 282 ? -14.818 -2.816 13.311 1.00 91.06 282 LYS A C 1
ATOM 2226 O O . LYS A 1 282 ? -15.228 -3.821 13.901 1.00 91.06 282 LYS A O 1
ATOM 2231 N N . PRO A 1 283 ? -14.037 -1.919 13.957 1.00 88.44 283 PRO A N 1
ATOM 2232 C CA . PRO A 1 283 ? -13.551 -2.140 15.315 1.00 88.44 283 PRO A CA 1
ATOM 2233 C C . PRO A 1 283 ? -14.675 -1.983 16.346 1.00 88.44 283 PRO A C 1
ATOM 2235 O O . PRO A 1 283 ? -15.687 -1.320 16.108 1.00 88.44 283 PRO A O 1
ATOM 2238 N N . LYS A 1 284 ? -14.465 -2.541 17.547 1.00 86.69 284 LYS A N 1
ATOM 2239 C CA . LYS A 1 284 ? -15.425 -2.445 18.665 1.00 86.69 284 LYS A CA 1
ATOM 2240 C C . LYS A 1 284 ? -15.663 -1.009 19.147 1.00 86.69 284 LYS A C 1
ATOM 2242 O O . LYS A 1 284 ? -16.749 -0.709 19.628 1.00 86.69 284 LYS A O 1
ATOM 2247 N N . GLN A 1 285 ? -14.653 -0.144 19.051 1.00 87.75 285 GLN A N 1
ATOM 2248 C CA . GLN A 1 285 ? -14.733 1.275 19.400 1.00 87.75 285 GLN A CA 1
ATOM 2249 C C . GLN A 1 285 ? -14.360 2.110 18.177 1.00 87.75 285 GLN A C 1
ATOM 2251 O O . GLN A 1 285 ? -13.313 1.894 17.568 1.00 87.75 285 GLN A O 1
ATOM 2256 N N . LYS A 1 286 ? -15.236 3.045 17.799 1.00 87.44 286 LYS A N 1
ATOM 2257 C CA . LYS A 1 286 ? -15.105 3.827 16.567 1.00 87.44 286 LYS A CA 1
ATOM 2258 C C . LYS A 1 286 ? -14.675 5.263 16.862 1.00 87.44 286 LYS A C 1
ATOM 2260 O O . LYS A 1 286 ? -15.501 6.149 17.071 1.00 87.44 286 LYS A O 1
ATOM 2265 N N . ASN A 1 287 ? -13.366 5.503 16.839 1.00 93.69 287 ASN A N 1
ATOM 2266 C CA . ASN A 1 287 ? -12.767 6.798 17.181 1.00 93.69 287 ASN A CA 1
ATOM 2267 C C . ASN A 1 287 ? -12.774 7.780 15.988 1.00 93.69 287 ASN A C 1
ATOM 2269 O O . ASN A 1 287 ? -11.730 8.300 15.590 1.00 93.69 287 ASN A O 1
ATOM 2273 N N . TYR A 1 288 ? -13.951 8.039 15.402 1.00 97.38 288 TYR A N 1
ATOM 2274 C CA . TYR A 1 288 ? -14.104 8.839 14.175 1.00 97.38 288 TYR A CA 1
ATOM 2275 C C . TYR A 1 288 ? -13.376 10.195 14.239 1.00 97.38 288 TYR A C 1
ATOM 2277 O O . TYR A 1 288 ? -12.582 10.518 13.360 1.00 97.38 288 TYR A O 1
ATOM 2285 N N . ALA A 1 289 ? -13.589 10.985 15.299 1.00 98.06 289 ALA A N 1
ATOM 2286 C CA . ALA A 1 289 ? -12.996 12.323 15.426 1.00 98.06 289 ALA A CA 1
ATOM 2287 C C . ALA A 1 289 ? -11.454 12.305 15.428 1.00 98.06 289 ALA A C 1
ATOM 2289 O O . ALA A 1 289 ? -10.821 13.159 14.807 1.00 98.06 289 ALA A O 1
ATOM 2290 N N . GLN A 1 290 ? -10.856 11.302 16.074 1.00 97.69 290 GLN A N 1
ATOM 2291 C CA . GLN A 1 290 ? -9.408 11.099 16.141 1.00 97.69 290 GLN A CA 1
ATOM 2292 C C . GLN A 1 290 ? -8.837 10.745 14.756 1.00 97.69 290 GLN A C 1
ATOM 2294 O O . GLN A 1 290 ? -7.893 11.382 14.288 1.00 97.69 290 GLN A O 1
ATOM 2299 N N . ARG A 1 291 ? -9.470 9.798 14.052 1.00 97.88 291 ARG A N 1
ATOM 2300 C CA . ARG A 1 291 ? -9.053 9.351 12.711 1.00 97.88 291 ARG A CA 1
ATOM 2301 C C . ARG A 1 291 ? -9.222 10.441 11.653 1.00 97.88 291 ARG A C 1
ATOM 2303 O O . ARG A 1 291 ? -8.311 10.655 10.856 1.00 97.88 291 ARG A O 1
ATOM 2310 N N . ARG A 1 292 ? -10.301 11.230 11.721 1.00 98.62 292 ARG A N 1
ATOM 2311 C CA . ARG A 1 292 ? -10.478 12.460 10.924 1.00 98.62 292 ARG A CA 1
ATOM 2312 C C . ARG A 1 292 ? -9.374 13.490 11.186 1.00 98.62 292 ARG A C 1
ATOM 2314 O O . ARG A 1 292 ? -8.875 14.097 10.240 1.00 98.62 292 ARG A O 1
ATOM 2321 N N . ALA A 1 293 ? -8.949 13.676 12.440 1.00 98.56 293 ALA A N 1
ATOM 2322 C CA . ALA A 1 293 ? -7.858 14.595 12.774 1.00 98.56 293 ALA A CA 1
ATOM 2323 C C . ALA A 1 293 ? -6.509 14.141 12.182 1.00 98.56 293 ALA A C 1
ATOM 2325 O O . ALA A 1 293 ? -5.767 14.972 11.651 1.00 98.56 293 ALA A O 1
ATOM 2326 N N . TYR A 1 294 ? -6.215 12.836 12.192 1.00 98.62 294 TYR A N 1
ATOM 2327 C CA . TYR A 1 294 ? -5.051 12.278 11.492 1.00 98.62 294 TYR A CA 1
ATOM 2328 C C . TYR A 1 294 ? -5.161 12.460 9.975 1.00 98.62 294 TYR A C 1
ATOM 2330 O O . TYR A 1 294 ? -4.237 12.994 9.359 1.00 98.62 294 TYR A O 1
ATOM 2338 N N . SER A 1 295 ? -6.314 12.129 9.379 1.00 98.75 295 SER A N 1
ATOM 2339 C CA . SER A 1 295 ? -6.588 12.366 7.956 1.00 98.75 295 SER A CA 1
ATOM 2340 C C . SER A 1 295 ? -6.373 13.831 7.562 1.00 98.75 295 SER A C 1
ATOM 2342 O O . SER A 1 295 ? -5.752 14.096 6.535 1.00 98.75 295 SER A O 1
ATOM 2344 N N . LYS A 1 296 ? -6.799 14.791 8.397 1.00 98.75 296 LYS A N 1
ATOM 2345 C CA . LYS A 1 296 ? -6.559 16.224 8.170 1.00 98.75 296 LYS A CA 1
ATOM 2346 C C . LYS A 1 296 ? -5.068 16.577 8.203 1.00 98.75 296 LYS A C 1
ATOM 2348 O O . LYS A 1 296 ? -4.603 17.231 7.273 1.00 98.75 296 LYS A O 1
ATOM 2353 N N . LYS A 1 297 ? -4.314 16.142 9.226 1.00 98.62 297 LYS A N 1
ATOM 2354 C CA . LYS A 1 297 ? -2.854 16.381 9.320 1.00 98.62 297 LYS A CA 1
ATOM 2355 C C . LYS A 1 297 ? -2.129 15.882 8.062 1.00 98.62 297 LYS A C 1
ATOM 2357 O O . LYS A 1 297 ? -1.330 16.608 7.475 1.00 98.62 297 LYS A O 1
ATOM 2362 N N . ILE A 1 298 ? -2.460 14.667 7.622 1.00 98.81 298 ILE A N 1
ATOM 2363 C CA . ILE A 1 298 ? -1.869 14.029 6.438 1.00 98.81 298 ILE A CA 1
ATOM 2364 C C . ILE A 1 298 ? -2.281 14.763 5.155 1.00 98.81 298 ILE A C 1
ATOM 2366 O O . ILE A 1 298 ? -1.430 15.028 4.307 1.00 98.81 298 ILE A O 1
ATOM 2370 N N . TYR A 1 299 ? -3.558 15.141 5.017 1.00 98.81 299 TYR A N 1
ATOM 2371 C CA . TYR A 1 299 ? -4.036 15.928 3.879 1.00 98.81 299 TYR A CA 1
ATOM 2372 C C . TYR A 1 299 ? -3.305 17.269 3.779 1.00 98.81 299 TYR A C 1
ATOM 2374 O O . TYR A 1 299 ? -2.794 17.609 2.716 1.00 98.81 299 TYR A O 1
ATOM 2382 N N . ASP A 1 300 ? -3.217 18.025 4.875 1.00 98.44 300 ASP A N 1
AT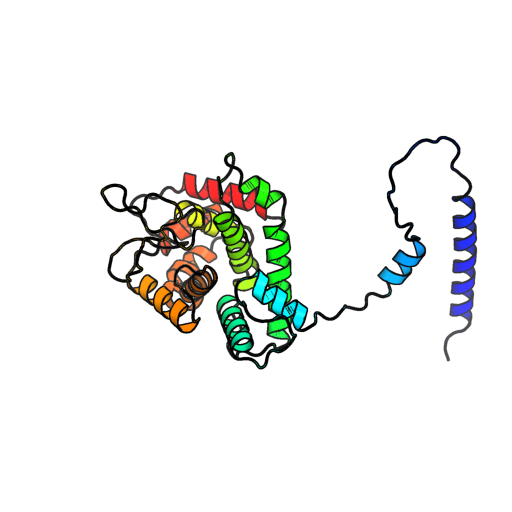OM 2383 C CA . ASP A 1 300 ? -2.606 19.354 4.859 1.00 98.44 300 ASP A CA 1
ATOM 2384 C C . ASP A 1 300 ? -1.117 19.324 4.503 1.00 98.44 300 ASP A C 1
ATOM 2386 O O . ASP A 1 300 ? -0.672 20.193 3.752 1.00 98.44 300 ASP A O 1
ATOM 2390 N N . ALA A 1 301 ? -0.381 18.307 4.957 1.00 98.31 301 ALA A N 1
ATOM 2391 C CA . ALA A 1 301 ? 1.014 18.100 4.580 1.00 98.31 301 ALA A CA 1
ATOM 2392 C C . ALA A 1 301 ? 1.178 17.604 3.130 1.00 98.31 301 ALA A C 1
ATOM 2394 O O . ALA A 1 301 ? 2.049 18.085 2.407 1.00 98.31 301 ALA A O 1
ATOM 2395 N N . LEU A 1 302 ? 0.361 16.639 2.683 1.00 98.38 302 LEU A N 1
ATOM 2396 C CA . LEU A 1 302 ? 0.625 15.897 1.443 1.00 98.38 302 LEU A CA 1
ATOM 2397 C C . LEU A 1 302 ? -0.235 16.306 0.230 1.00 98.38 302 LEU A C 1
ATOM 2399 O O . LEU A 1 302 ? 0.010 15.835 -0.882 1.00 98.38 302 LEU A O 1
ATOM 2403 N N . LYS A 1 303 ? -1.193 17.232 0.372 1.00 96.81 303 LYS A N 1
ATOM 2404 C CA . LYS A 1 303 ? -2.065 17.718 -0.725 1.00 96.81 303 LYS A CA 1
ATOM 2405 C C . LYS A 1 303 ? -1.343 18.348 -1.926 1.00 96.81 303 LYS A C 1
ATOM 2407 O O . LYS A 1 303 ? -1.987 18.552 -2.953 1.00 96.81 303 LYS A O 1
ATOM 2412 N N . ASN A 1 304 ? -0.047 18.640 -1.850 1.00 93.50 304 ASN A N 1
ATOM 2413 C CA . ASN A 1 304 ? 0.735 19.177 -2.976 1.00 93.50 304 ASN A CA 1
ATOM 2414 C C . ASN A 1 304 ? 1.418 18.091 -3.834 1.00 93.50 304 ASN A C 1
ATOM 2416 O O . ASN A 1 304 ? 1.991 18.395 -4.884 1.00 93.50 304 ASN A O 1
ATOM 2420 N N . PHE A 1 305 ? 1.315 16.825 -3.426 1.00 91.19 305 PHE A N 1
ATOM 2421 C CA . PHE A 1 305 ? 1.797 15.668 -4.179 1.00 91.19 305 PHE A CA 1
ATOM 2422 C C . PHE A 1 305 ? 0.668 15.050 -5.020 1.00 91.19 305 PHE A C 1
ATOM 2424 O O . PHE A 1 305 ? -0.506 15.023 -4.576 1.00 91.19 305 PHE A O 1
#

Secondary structure (DSSP, 8-state):
---THHHHHHHHHHHHHHHHHHHHTT-------------------HHHHHHHHH--------HHHHHHHHHHTTS--S--SS---SHHHHHHHHHHHHHTT---SS---HHHHHHHHHHHHHHHHHHT-HHHHHHTSTTTT---HHHHHHHHHHHHIIIIIS---HHHHHHHHHHHHHHHTT-SS-B--BTTTBT-SS--TT----SSS---BTTTT--SHHHHHHHHHHHHHHTS-TT-HHHHHHHHHHIIIIISHHHHHHHHT--SHHHHHHHHIIIII--SS--HHHHHHHHHHHHHHHTT-

Organism: NCBI:txid301302

pLDDT: mean 84.72, std 23.83, range [23.5, 98.94]

Radius of gyration: 26.05 Å; Cα contacts (8 Å, |Δi|>4): 398; chains: 1; bounding box: 58×68×82 Å

Solvent-accessible surface area (backbone atoms only — not comparable to full-atom values): 16770 Å² total; per-residue (Å²): 135,82,68,66,75,65,53,56,60,51,54,56,58,49,56,56,55,56,56,56,58,63,63,65,72,78,71,84,81,86,89,81,90,89,83,92,75,98,68,89,77,78,84,72,54,69,69,60,53,52,55,50,66,73,58,64,70,74,78,70,85,46,52,36,56,53,43,46,45,36,30,78,73,67,49,40,89,74,85,74,76,45,67,59,82,47,67,66,39,20,47,20,42,25,46,48,21,55,49,48,74,46,82,70,75,30,62,87,42,72,72,47,50,52,52,50,50,55,44,42,57,45,27,51,55,42,61,71,25,68,44,49,56,56,44,26,32,78,93,63,64,51,39,54,75,65,23,44,50,36,45,24,50,50,51,32,38,34,42,69,38,69,62,41,52,62,30,41,38,16,3,49,49,12,44,24,41,72,57,23,53,32,16,34,44,17,36,49,65,41,97,89,70,44,45,75,46,64,63,26,89,88,64,81,91,63,43,82,73,63,53,22,38,18,39,73,31,45,40,52,42,69,59,33,44,47,32,50,50,43,5,58,77,61,74,51,55,65,50,37,60,66,28,44,49,32,32,54,48,43,32,51,76,67,76,35,38,70,36,40,49,58,18,70,72,35,75,45,26,51,56,12,25,46,29,34,46,67,46,66,66,58,59,98,72,81,62,53,72,62,32,33,52,41,9,47,56,48,30,74,49,49,61,89,108

Mean predicted aligned error: 10.78 Å

Foldseek 3Di:
DPDVVVVVVVVVVVVVVVVVVVVVVPDDDDDDDDDDDDDPDPPDDPVNVVVVVVVPPVPDQALLNLLVLLVLLPLADDDSPSDQPDPRQLLSLLLQCLLQVHDRRSDCDVVSVVLSVQLSVQLVCQLPPPLLVVCCDPVHLVHDNQLSSLLSSQLSSVCSRVVAALFLSLLLQLQLCVQQSSQLAQKAQDPPRQRVDSHRPVDDQDLQPQIQGGSLRDRHSVLSVLLVVLCVSSVHDSRPSSSVSSSVVCCCPPVVVPLVVQLRVDDGSLSNNQSCCVRPNVDPDRPSVSSVSSSVSSSVSSVVD